Protein AF-A0A3G2G924-F1 (afdb_monomer)

pLDDT: mean 83.96, std 12.53, range [39.91, 98.5]

Secondary structure (DSSP, 8-state):
-EETTTEEEEEESS--HHHHHHHHHHHHHHHHHT-------EEEETTEEEEEPPPPPSS----HHHHHHHHHHHHHHHHTT-----GGGEEEETTTEEEES--TTTTPPPPTTT---SGGGGS-S--EEEETTEEEE-STT---TT--SEEEEEEEEEEEETTEEEEEEEEEEEE---SS--SS---GGGGHHHHHHHHHHHHHHHHHTHHHHGGGG-GGG--S-EEE-SS-HHHHHHHHHHHTSTTTTS-HHHHHHHHHGGGTT--TT-THHHHHHHHHHTTPPP-EEE-TT---EEETTS-EETT-SPPP-

Nearest PDB structures (foldseek):
  5dzt-assembly1_A  TM=8.244E-01  e=4.613E-12  Enterococcus faecalis
  6st5-assembly1_A  TM=7.882E-01  e=3.889E-11  Bacillus licheniformis
  3ecr-assembly2_B  TM=3.660E-01  e=3.066E+00  Homo sapiens
  5fut-assembly1_A  TM=3.090E-01  e=9.149E+00  Homo sapiens

Radius of gyration: 21.16 Å; Cα contacts (8 Å, |Δi|>4): 533; chains: 1; bounding box: 52×49×58 Å

Sequence (313 aa):
MTIRRRKKIIFKPRDLGVEVCFSNFLSYYNKSCDTNIYLPQTLYRKKYSWTEFIEQSNNSNRNANLYKEIGHILCILYFLNGTDFHYENIIVNNKKGLVLIDCESILYPFDTIANEHNVLSIGLLSKKIKVGDHQLDFGGLNINENLPQEFPVLKESIRVENGEIKLFSEKSKLIKPNNLQSNEPDNINDNIEEILAGFERSYLFLMKNKKKITPFFNKDNFNFPIRFLLRNTFLYAHVLHESISPILLTDRNDRIIFIEQLDKPFNENSNLLDSEVADILNNDIPYYYSNLRSRALQSSSGFQEKNSLKKAH

Mean predicted aligned error: 8.01 Å

Structure (mmCIF, N/CA/C/O backbone):
data_AF-A0A3G2G924-F1
#
_entry.id   AF-A0A3G2G924-F1
#
loop_
_atom_site.group_PDB
_atom_site.id
_atom_site.type_symbol
_atom_site.label_atom_id
_atom_site.label_alt_id
_atom_site.label_comp_id
_atom_site.label_asym_id
_atom_site.label_entity_id
_atom_site.label_seq_id
_atom_site.pdbx_PDB_ins_code
_atom_site.Cartn_x
_atom_site.Cartn_y
_atom_site.Cartn_z
_atom_site.occupancy
_atom_site.B_iso_or_equiv
_atom_site.auth_seq_id
_atom_site.auth_comp_id
_atom_site.auth_asym_id
_atom_site.auth_atom_id
_atom_site.pdbx_PDB_model_num
ATOM 1 N N . MET A 1 1 ? -14.099 3.607 -13.798 1.00 67.44 1 MET A N 1
ATOM 2 C CA . MET A 1 1 ? -15.285 3.503 -14.685 1.00 67.44 1 MET A CA 1
ATOM 3 C C . MET A 1 1 ? -16.446 4.278 -14.070 1.00 67.44 1 MET A C 1
ATOM 5 O O . MET A 1 1 ? -16.611 4.231 -12.856 1.00 67.44 1 MET A O 1
ATOM 9 N N . THR A 1 2 ? -17.247 4.979 -14.874 1.00 66.25 2 THR A N 1
ATOM 10 C CA . THR A 1 2 ? -18.465 5.668 -14.406 1.00 66.25 2 THR A CA 1
ATOM 11 C C . THR A 1 2 ? -19.688 4.867 -14.838 1.00 66.25 2 THR A C 1
ATOM 13 O O . THR A 1 2 ? -19.847 4.594 -16.024 1.00 66.25 2 THR A O 1
ATOM 16 N N . ILE A 1 3 ? -20.552 4.485 -13.896 1.00 68.88 3 ILE A N 1
ATOM 17 C CA . ILE A 1 3 ? -21.810 3.775 -14.182 1.00 68.88 3 ILE A CA 1
ATOM 18 C C . ILE A 1 3 ? -22.981 4.777 -14.182 1.00 68.88 3 ILE A C 1
ATOM 20 O O . ILE A 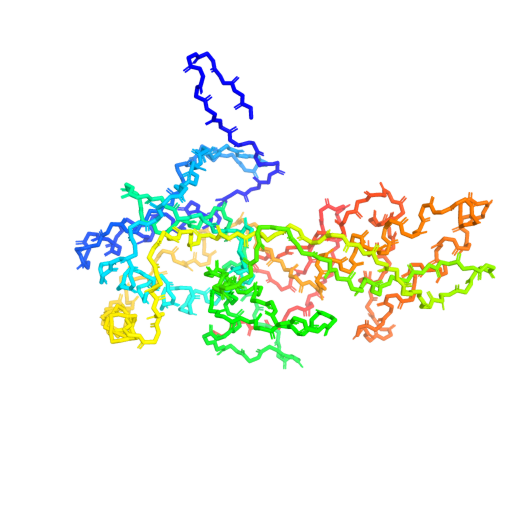1 3 ? -22.882 5.894 -13.661 1.00 68.88 3 ILE A O 1
ATOM 24 N N . ARG A 1 4 ? -24.111 4.381 -14.789 1.00 42.62 4 ARG A N 1
ATOM 25 C CA . ARG A 1 4 ? -25.407 5.083 -14.789 1.00 42.62 4 ARG A CA 1
ATOM 26 C C . ARG A 1 4 ? -25.680 5.728 -13.413 1.00 42.62 4 ARG A C 1
ATOM 28 O O . ARG A 1 4 ? -25.586 5.055 -12.391 1.00 42.62 4 ARG A O 1
ATOM 35 N N . ARG A 1 5 ? -26.025 7.027 -13.403 1.00 59.41 5 ARG A N 1
ATOM 36 C CA . ARG A 1 5 ? -26.117 7.939 -12.228 1.00 59.41 5 ARG A CA 1
ATOM 37 C C . ARG A 1 5 ? -24.791 8.517 -11.684 1.00 59.41 5 ARG A C 1
ATOM 39 O O . ARG A 1 5 ? -24.761 8.953 -10.541 1.00 59.41 5 ARG A O 1
ATOM 46 N N . ARG A 1 6 ? -23.717 8.573 -12.487 1.00 65.56 6 ARG A N 1
ATOM 47 C CA . ARG A 1 6 ? -22.412 9.196 -12.138 1.00 65.56 6 ARG A CA 1
ATOM 48 C C . ARG A 1 6 ? -21.676 8.559 -10.948 1.00 65.56 6 ARG A C 1
ATOM 50 O O . ARG A 1 6 ? -20.717 9.140 -10.449 1.00 65.56 6 ARG A O 1
ATOM 57 N N . LYS A 1 7 ? -22.065 7.358 -10.510 1.00 80.75 7 LYS A N 1
ATOM 58 C CA . LYS A 1 7 ? -21.293 6.625 -9.500 1.00 80.75 7 LYS A CA 1
ATOM 59 C C . LYS A 1 7 ? -20.032 6.058 -10.146 1.00 80.75 7 LYS A C 1
ATOM 61 O O . LYS A 1 7 ? -20.108 5.394 -11.183 1.00 80.75 7 LYS A O 1
ATOM 66 N N . LYS A 1 8 ? -18.883 6.347 -9.543 1.00 90.69 8 LYS A N 1
ATOM 67 C CA . LYS A 1 8 ? -17.578 5.853 -9.979 1.00 90.69 8 LYS A CA 1
ATOM 68 C C . LYS A 1 8 ? -17.263 4.551 -9.246 1.00 90.69 8 LYS A C 1
ATOM 70 O O . LYS A 1 8 ? -17.529 4.425 -8.054 1.00 90.69 8 LYS A O 1
ATOM 75 N N . ILE A 1 9 ? -16.695 3.601 -9.972 1.00 93.38 9 ILE A N 1
ATOM 76 C CA . ILE A 1 9 ? -16.093 2.386 -9.421 1.00 93.38 9 ILE A CA 1
ATOM 77 C C . ILE A 1 9 ? -14.701 2.209 -10.020 1.00 93.38 9 ILE A C 1
ATOM 79 O O . ILE A 1 9 ? -14.447 2.626 -11.162 1.00 93.38 9 ILE A O 1
ATOM 83 N N . ILE A 1 10 ? -13.813 1.579 -9.265 1.00 95.25 10 ILE A N 1
ATOM 84 C CA . ILE A 1 10 ? -12.471 1.224 -9.714 1.00 95.25 10 ILE A CA 1
ATOM 85 C C . ILE A 1 10 ? -12.467 -0.252 -10.087 1.00 95.25 10 ILE A C 1
ATOM 87 O O . ILE A 1 10 ? -12.956 -1.085 -9.335 1.00 95.25 10 ILE A O 1
ATOM 91 N N . PHE A 1 11 ? -11.957 -0.565 -11.274 1.00 95.50 11 PHE A N 1
ATOM 92 C CA . PHE A 1 11 ? -11.688 -1.936 -11.688 1.00 95.50 11 PHE A CA 1
ATOM 93 C C . PHE A 1 11 ? -10.234 -2.250 -11.349 1.00 95.50 11 PHE A C 1
ATOM 95 O O . PHE A 1 11 ? -9.348 -1.507 -11.762 1.00 95.50 11 PHE A O 1
ATOM 102 N N . LYS A 1 12 ? -10.004 -3.332 -10.605 1.00 94.56 12 LYS A N 1
ATOM 103 C CA . LYS A 1 12 ? -8.671 -3.853 -10.303 1.00 94.56 12 LYS A CA 1
ATOM 104 C C . LYS A 1 12 ? -8.537 -5.225 -10.978 1.00 94.56 12 LYS A C 1
ATOM 106 O O . LYS A 1 12 ? -9.243 -6.147 -10.564 1.00 94.56 12 LYS A O 1
ATOM 111 N N . PRO A 1 13 ? -7.681 -5.405 -12.000 1.00 93.50 13 PRO A N 1
ATOM 112 C CA . PRO A 1 13 ? -7.512 -6.680 -12.707 1.00 93.50 13 PRO A CA 1
ATOM 113 C C . PRO A 1 13 ? -6.673 -7.690 -11.897 1.00 93.50 13 PRO A C 1
ATOM 115 O O . PRO A 1 13 ? -5.764 -8.319 -12.424 1.00 93.50 13 PRO A O 1
ATOM 118 N N . ARG A 1 14 ? -6.955 -7.819 -10.595 1.00 91.50 14 ARG A N 1
ATOM 119 C CA . ARG A 1 14 ? -6.261 -8.715 -9.666 1.00 91.50 14 ARG A CA 1
ATOM 120 C C . ARG A 1 14 ? -7.214 -9.307 -8.626 1.00 91.50 14 ARG A C 1
ATOM 122 O O . ARG A 1 14 ? -8.340 -8.835 -8.438 1.00 91.50 14 ARG A O 1
ATOM 129 N N . ASP A 1 15 ? -6.754 -10.367 -7.975 1.00 92.69 15 ASP A N 1
ATOM 130 C CA . ASP A 1 15 ? -7.412 -10.993 -6.827 1.00 92.69 15 ASP A CA 1
ATOM 131 C C . ASP A 1 15 ? -7.297 -10.059 -5.605 1.00 92.69 15 ASP A C 1
ATOM 133 O O . ASP A 1 15 ? -6.188 -9.703 -5.217 1.00 92.69 15 ASP A O 1
ATOM 137 N N . LEU A 1 16 ? -8.433 -9.643 -5.025 1.00 93.81 16 LEU A N 1
ATOM 138 C CA . LEU A 1 16 ? -8.489 -8.813 -3.807 1.00 93.81 16 LEU A CA 1
ATOM 139 C C . LEU A 1 16 ? -8.810 -9.620 -2.538 1.00 93.81 16 LEU A C 1
ATOM 141 O O . LEU A 1 16 ? -9.433 -9.116 -1.600 1.00 93.81 16 LEU A O 1
ATOM 145 N N . GLY A 1 17 ? -8.479 -10.913 -2.518 1.00 92.44 17 GLY A N 1
ATOM 146 C CA . GLY A 1 17 ? -8.786 -11.794 -1.394 1.00 92.44 17 GLY A CA 1
ATOM 147 C C . GLY A 1 17 ? -8.160 -11.315 -0.082 1.00 92.44 17 GLY A C 1
ATOM 148 O O . GLY A 1 17 ? -8.785 -11.445 0.974 1.00 92.44 17 GLY A O 1
ATOM 149 N N . VAL A 1 18 ? -6.980 -10.688 -0.153 1.00 91.81 18 VAL A N 1
ATOM 150 C CA . VAL A 1 18 ? -6.294 -10.119 1.011 1.00 91.81 18 VAL A CA 1
ATOM 151 C C . VAL A 1 18 ? -7.065 -8.935 1.601 1.00 91.81 18 VAL A C 1
ATOM 153 O O . VAL A 1 18 ? -7.299 -8.902 2.810 1.00 91.81 18 VAL A O 1
ATOM 156 N N . GLU A 1 19 ? -7.585 -8.034 0.769 1.00 93.81 19 GLU A N 1
ATOM 157 C CA . GLU A 1 19 ? -8.411 -6.904 1.202 1.00 93.81 19 GLU A CA 1
ATOM 158 C C . GLU A 1 19 ? -9.782 -7.349 1.728 1.00 93.81 19 GLU A C 1
ATOM 160 O O . GLU A 1 19 ? -10.272 -6.807 2.720 1.00 93.81 19 GLU A O 1
ATOM 165 N N . VAL A 1 20 ? -10.396 -8.371 1.119 1.00 93.06 20 VAL A N 1
ATOM 166 C CA . VAL A 1 20 ? -11.650 -8.967 1.620 1.00 93.06 20 VAL A CA 1
ATOM 167 C C . VAL A 1 20 ? -11.439 -9.567 3.008 1.00 93.06 20 VAL A C 1
ATOM 169 O O . VAL A 1 20 ? -12.242 -9.348 3.918 1.00 93.06 20 VAL A O 1
ATOM 172 N N . CYS A 1 21 ? -10.341 -10.300 3.195 1.00 92.38 21 CYS A N 1
ATOM 173 C CA . CYS A 1 21 ? -9.980 -10.847 4.493 1.00 92.38 21 CYS A CA 1
ATOM 174 C C . CYS A 1 21 ? -9.748 -9.738 5.526 1.00 92.38 21 CYS A C 1
ATOM 176 O O . CYS A 1 21 ? -10.238 -9.819 6.657 1.00 92.38 21 CYS A O 1
ATOM 178 N N . PHE A 1 22 ? -9.046 -8.678 5.126 1.00 94.88 22 PHE A N 1
ATOM 179 C CA . PHE A 1 22 ? -8.787 -7.534 5.985 1.00 94.88 22 PHE A CA 1
ATOM 180 C C . PHE A 1 22 ? -10.081 -6.814 6.391 1.00 94.88 22 PHE A C 1
ATOM 182 O O . PHE A 1 22 ? -10.276 -6.518 7.568 1.00 94.88 22 PHE A O 1
ATOM 189 N N . SER A 1 23 ? -11.018 -6.627 5.459 1.00 95.12 23 SER A N 1
ATOM 190 C CA . SER A 1 23 ? -12.338 -6.039 5.722 1.00 95.12 23 SER A CA 1
ATOM 191 C C . SER A 1 23 ? -13.155 -6.844 6.742 1.00 95.12 23 SER A C 1
ATOM 193 O O . SER A 1 23 ? -13.777 -6.270 7.644 1.00 95.12 23 SER A O 1
ATOM 195 N N . ASN A 1 24 ? -13.099 -8.178 6.674 1.00 94.38 24 ASN A N 1
ATOM 196 C CA . ASN A 1 24 ? -13.755 -9.051 7.653 1.00 94.38 24 ASN A CA 1
ATOM 197 C C . ASN A 1 24 ? -13.142 -8.903 9.053 1.00 94.38 24 ASN A C 1
ATOM 199 O O . ASN A 1 24 ? -13.873 -8.792 10.041 1.00 94.38 24 ASN A O 1
ATOM 203 N N . PHE A 1 25 ? -11.809 -8.860 9.144 1.00 95.81 25 PHE A N 1
ATOM 204 C CA . PHE A 1 25 ? -11.112 -8.602 10.405 1.00 95.81 25 PHE A CA 1
ATOM 205 C C . PHE A 1 25 ? -11.455 -7.214 10.969 1.00 95.81 25 PHE A C 1
ATOM 207 O O . PHE A 1 25 ? -11.800 -7.102 12.147 1.00 95.81 25 PHE A O 1
ATOM 214 N N . LEU A 1 26 ? -11.438 -6.170 10.134 1.00 96.94 26 LEU A N 1
ATOM 215 C CA . LEU A 1 26 ? -11.786 -4.812 10.555 1.00 96.94 26 LEU A CA 1
ATOM 216 C C . LEU A 1 26 ? -13.229 -4.702 11.035 1.00 96.94 26 LEU A C 1
ATOM 218 O O . LEU A 1 26 ? -13.483 -3.991 11.997 1.00 96.94 26 LEU A O 1
ATOM 222 N N . SER A 1 27 ? -14.167 -5.439 10.440 1.00 96.50 27 SER A N 1
ATOM 223 C CA . SER A 1 27 ? -15.557 -5.470 10.9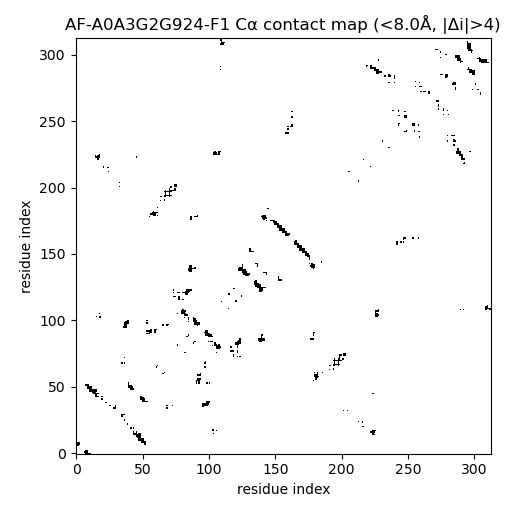15 1.00 96.50 27 SER A CA 1
ATOM 224 C C . SER A 1 27 ? -15.655 -5.983 12.359 1.00 96.50 27 SER A C 1
ATOM 226 O O . SER A 1 27 ? -16.383 -5.423 13.181 1.00 96.50 27 SER A O 1
ATOM 228 N N . TYR A 1 28 ? -14.882 -7.020 12.698 1.00 97.12 28 TYR A N 1
ATOM 229 C CA . TYR A 1 28 ? -14.784 -7.528 14.069 1.00 97.12 28 TYR A CA 1
ATOM 230 C C . TYR A 1 28 ? -14.063 -6.547 15.002 1.00 97.12 28 TYR A C 1
ATOM 232 O O . TYR A 1 28 ? -14.525 -6.313 16.123 1.00 97.12 28 TYR A O 1
ATOM 240 N N . TYR A 1 29 ? -12.957 -5.962 14.539 1.00 98.00 29 TYR A N 1
ATOM 241 C CA . TYR A 1 29 ? -12.188 -4.970 15.285 1.00 98.00 29 TYR A CA 1
ATOM 242 C C . TYR A 1 29 ? -13.040 -3.738 15.621 1.00 98.00 29 TYR A C 1
ATOM 244 O O . TYR A 1 29 ? -13.183 -3.407 16.793 1.00 98.00 29 TYR A O 1
ATOM 252 N N . ASN A 1 30 ? -13.690 -3.135 14.622 1.00 98.06 30 ASN A N 1
ATOM 253 C CA . ASN A 1 30 ? -14.558 -1.965 14.765 1.00 98.06 30 ASN A CA 1
ATOM 254 C C . ASN A 1 30 ? -15.672 -2.192 15.783 1.00 98.06 30 ASN A C 1
ATOM 256 O O . ASN A 1 30 ? -15.855 -1.384 16.690 1.00 98.06 30 ASN A O 1
ATOM 260 N N . LYS A 1 31 ? -16.353 -3.342 15.709 1.00 97.38 31 LYS A N 1
ATOM 261 C CA . LYS A 1 31 ? -17.383 -3.708 16.688 1.00 97.38 31 LYS A CA 1
ATOM 262 C C . LYS A 1 31 ? -16.823 -3.863 18.106 1.00 97.38 31 LYS A C 1
ATOM 264 O O . LYS A 1 31 ? -17.511 -3.555 19.072 1.00 97.38 31 LYS A O 1
ATOM 269 N N . SER A 1 32 ? -15.605 -4.384 18.240 1.00 96.75 32 SER A N 1
ATOM 270 C CA . SER A 1 32 ? -15.002 -4.687 19.543 1.00 96.75 32 SER A CA 1
ATOM 271 C C . SER A 1 32 ? -14.340 -3.477 20.204 1.00 96.75 32 SER A C 1
ATOM 273 O O . SER A 1 32 ? -14.286 -3.401 21.430 1.00 96.75 32 SER A O 1
ATOM 275 N N . CYS A 1 33 ? -13.819 -2.555 19.397 1.00 96.00 33 CYS A N 1
ATOM 276 C CA . CYS A 1 33 ? -13.093 -1.367 19.834 1.00 96.00 33 CYS A CA 1
ATOM 277 C C . CYS A 1 33 ? -13.920 -0.084 19.729 1.00 96.00 33 CYS A C 1
ATOM 279 O O . CYS A 1 33 ? -13.394 0.975 20.059 1.00 96.00 33 CYS A O 1
ATOM 281 N N . ASP A 1 34 ? -15.183 -0.161 19.309 1.00 95.94 34 ASP A N 1
ATOM 282 C CA . ASP A 1 34 ? -16.038 1.008 19.083 1.00 95.94 34 ASP A CA 1
ATOM 283 C C . ASP A 1 34 ? -15.343 2.045 18.178 1.00 95.94 34 ASP A C 1
ATOM 285 O O . ASP A 1 34 ? -15.111 3.197 18.542 1.00 95.94 34 ASP A O 1
ATOM 289 N N . THR A 1 35 ? -14.891 1.567 17.017 1.00 96.19 35 THR A N 1
ATOM 290 C CA . THR A 1 35 ? -14.232 2.364 15.971 1.00 96.19 35 THR A CA 1
ATOM 291 C C . THR A 1 35 ? -14.968 2.192 14.647 1.00 96.19 35 THR A C 1
ATOM 293 O O . THR A 1 35 ? -15.800 1.298 14.500 1.00 96.19 35 THR A O 1
ATOM 296 N N . ASN A 1 36 ? -14.649 3.025 13.655 1.00 95.50 36 ASN A N 1
ATOM 297 C CA . ASN A 1 36 ? -15.269 2.966 12.330 1.00 95.50 36 ASN A CA 1
ATOM 298 C C . ASN A 1 36 ? -14.233 3.049 11.196 1.00 95.50 36 ASN A C 1
ATOM 300 O O . ASN A 1 36 ? -14.442 3.750 10.210 1.00 95.50 36 ASN A O 1
ATOM 304 N N . ILE A 1 37 ? -13.115 2.327 11.337 1.00 97.00 37 ILE A N 1
ATOM 305 C CA . ILE A 1 37 ? -12.057 2.283 10.319 1.00 97.00 37 ILE A CA 1
ATOM 306 C C . ILE A 1 37 ? -12.649 1.734 9.025 1.00 97.00 37 ILE A C 1
ATOM 308 O O . ILE A 1 37 ? -13.206 0.629 9.012 1.00 97.00 37 ILE A O 1
ATOM 312 N N . TYR A 1 38 ? -12.524 2.501 7.946 1.00 96.81 38 TYR A N 1
ATOM 313 C CA . TYR A 1 38 ? -13.201 2.224 6.689 1.00 96.81 38 TYR A CA 1
ATOM 314 C C . TYR A 1 38 ? -12.253 1.659 5.626 1.00 96.81 38 TYR A C 1
ATOM 316 O O . TYR A 1 38 ? -11.193 2.221 5.359 1.00 96.81 38 TYR A O 1
ATOM 324 N N . LEU A 1 39 ? -12.688 0.594 4.946 1.00 96.31 39 LEU A N 1
ATOM 325 C CA . LEU A 1 39 ? -12.099 0.139 3.683 1.00 96.31 39 LEU A CA 1
ATOM 326 C C . LEU A 1 39 ? -13.115 0.273 2.544 1.00 96.31 39 LEU A C 1
ATOM 328 O O . LEU A 1 39 ? -14.315 0.091 2.778 1.00 96.31 39 LEU A O 1
ATOM 332 N N . PRO A 1 40 ? -12.661 0.531 1.304 1.00 96.25 40 PRO A N 1
ATOM 333 C CA . PRO A 1 40 ? -13.537 0.561 0.141 1.00 96.25 40 PRO A CA 1
ATOM 334 C C . PRO A 1 40 ? -14.357 -0.725 0.003 1.00 96.25 40 PRO A C 1
ATOM 336 O O . PRO A 1 40 ? -13.827 -1.839 0.062 1.00 96.25 40 PRO A O 1
ATOM 339 N N . GLN A 1 41 ? -15.659 -0.576 -0.248 1.00 95.44 41 GLN A N 1
ATOM 340 C CA . GLN A 1 41 ? -16.513 -1.730 -0.533 1.00 95.44 41 GLN A CA 1
ATOM 341 C C . GLN A 1 41 ? -15.999 -2.463 -1.770 1.00 95.44 41 GLN A C 1
ATOM 343 O O . GLN A 1 41 ? -15.742 -1.838 -2.801 1.00 95.44 41 GLN A O 1
ATOM 348 N N . THR A 1 42 ? -15.873 -3.784 -1.670 1.00 95.50 42 THR A N 1
ATOM 349 C CA . THR A 1 42 ? -15.240 -4.607 -2.702 1.00 95.50 42 THR A CA 1
ATOM 350 C C . THR A 1 42 ? -16.207 -5.654 -3.241 1.00 95.50 42 THR A C 1
ATOM 352 O O . THR A 1 42 ? -16.718 -6.496 -2.505 1.00 95.50 42 THR A O 1
ATOM 355 N N . LEU A 1 43 ? -16.425 -5.634 -4.556 1.00 96.00 43 LEU A N 1
ATOM 356 C CA . LEU A 1 43 ? -17.035 -6.731 -5.294 1.00 96.00 43 LEU A CA 1
ATOM 357 C C . LEU A 1 43 ? -15.927 -7.666 -5.783 1.00 96.00 43 LEU A C 1
ATOM 359 O O . LEU A 1 43 ? -15.326 -7.449 -6.837 1.00 96.00 43 LEU A O 1
ATOM 363 N N . TYR A 1 44 ? -15.676 -8.707 -4.999 1.00 95.00 44 TYR A N 1
ATOM 364 C CA . TYR A 1 44 ? -14.593 -9.653 -5.233 1.00 95.00 44 TYR A CA 1
ATOM 365 C C . TYR A 1 44 ? -14.878 -10.630 -6.381 1.00 95.00 44 TYR A C 1
ATOM 367 O O . TYR A 1 44 ? -15.947 -11.255 -6.429 1.00 95.00 44 TYR A O 1
ATOM 375 N N . ARG A 1 45 ? -13.900 -10.828 -7.274 1.00 94.56 45 ARG A N 1
ATOM 376 C CA . ARG A 1 45 ? -13.747 -12.061 -8.065 1.00 94.56 45 ARG A CA 1
ATOM 377 C C . ARG A 1 45 ? -12.285 -12.507 -8.021 1.00 94.56 45 ARG A C 1
ATOM 379 O O . ARG A 1 45 ? -11.364 -11.711 -7.889 1.00 94.56 45 ARG A O 1
ATOM 386 N N . LYS A 1 46 ? -12.072 -13.810 -8.193 1.00 88.94 46 LYS A N 1
ATOM 387 C CA . LYS A 1 46 ? -10.755 -14.448 -8.049 1.00 88.94 46 LYS A CA 1
ATOM 388 C C . LYS A 1 46 ? -9.672 -13.916 -9.004 1.00 88.94 46 LYS A C 1
ATOM 390 O O . LYS A 1 46 ? -8.497 -14.032 -8.716 1.00 88.94 46 LYS A O 1
ATOM 395 N N . LYS A 1 47 ? -10.037 -13.377 -10.170 1.00 89.94 47 LYS A N 1
ATOM 396 C CA . LYS A 1 47 ? -9.064 -12.882 -11.172 1.00 89.94 47 LYS A CA 1
ATOM 397 C C . LYS A 1 47 ? -9.112 -11.372 -11.393 1.00 89.94 47 LYS A C 1
ATOM 399 O O . LYS A 1 47 ? -8.270 -10.829 -12.091 1.00 89.94 47 LYS A O 1
ATOM 404 N N . TYR A 1 48 ? -10.132 -10.713 -10.865 1.00 93.69 48 TYR A N 1
ATOM 405 C CA . TYR A 1 48 ? -10.371 -9.286 -11.021 1.00 93.69 48 TYR A CA 1
ATOM 406 C C . TYR A 1 48 ? -11.403 -8.864 -9.986 1.00 93.69 48 TYR A C 1
ATOM 408 O O . TYR A 1 48 ? -12.226 -9.664 -9.568 1.00 93.69 48 TYR A O 1
ATOM 416 N N . SER A 1 49 ? -11.434 -7.608 -9.588 1.00 95.94 49 SER A N 1
ATOM 417 C CA . SER A 1 49 ? -12.436 -7.122 -8.645 1.00 95.94 49 SER A CA 1
ATOM 418 C C . SER A 1 49 ? -12.812 -5.687 -8.960 1.00 95.94 49 SER A C 1
ATOM 420 O O . SER A 1 49 ? -12.154 -5.004 -9.748 1.00 95.94 49 SER A O 1
ATOM 422 N N . TRP A 1 50 ? -13.878 -5.219 -8.322 1.00 96.50 50 TRP A N 1
ATOM 423 C CA . TRP A 1 50 ? -14.217 -3.805 -8.323 1.00 96.50 50 TRP A CA 1
ATOM 424 C C . TRP A 1 50 ? -14.249 -3.270 -6.911 1.00 96.50 50 TRP A C 1
ATOM 426 O O . TRP A 1 50 ? -14.763 -3.934 -6.014 1.00 96.50 50 TRP A O 1
ATOM 436 N N . THR A 1 51 ? -13.756 -2.054 -6.734 1.00 96.38 51 THR A N 1
ATOM 437 C CA . THR A 1 51 ? -13.818 -1.349 -5.460 1.00 96.38 51 THR A CA 1
ATOM 438 C C . THR A 1 51 ? -14.598 -0.052 -5.606 1.00 96.38 51 THR A C 1
ATOM 440 O O . THR A 1 51 ? -14.698 0.544 -6.687 1.00 96.38 51 THR A O 1
ATOM 443 N N . GLU A 1 52 ? -15.182 0.383 -4.498 1.00 95.75 52 GLU A N 1
ATOM 444 C CA . GLU A 1 52 ? -15.751 1.714 -4.370 1.00 95.75 52 GLU A CA 1
ATOM 445 C C . GLU A 1 52 ? -14.707 2.781 -4.734 1.00 95.75 52 GLU A C 1
ATOM 447 O O . GLU A 1 52 ? -13.545 2.699 -4.334 1.00 95.75 52 GLU A O 1
ATOM 452 N N . PHE A 1 53 ? -15.127 3.801 -5.484 1.00 94.62 53 PHE A N 1
ATOM 453 C CA . PHE A 1 53 ? -14.319 4.998 -5.673 1.00 94.62 53 PHE A CA 1
ATOM 454 C C . PHE A 1 53 ? -14.427 5.901 -4.440 1.00 94.62 53 PHE A C 1
ATOM 456 O O . PHE A 1 53 ? -15.527 6.320 -4.072 1.00 94.62 53 PHE A O 1
ATOM 463 N N . ILE A 1 54 ? -13.293 6.219 -3.822 1.00 93.12 54 ILE A N 1
ATOM 464 C CA . ILE A 1 54 ? -13.227 7.112 -2.665 1.00 93.12 54 ILE A CA 1
ATOM 465 C C . ILE A 1 54 ? -12.810 8.498 -3.144 1.00 93.12 54 ILE A C 1
ATOM 467 O O . ILE A 1 54 ? -11.762 8.665 -3.757 1.00 93.12 54 ILE A O 1
ATOM 471 N N . GLU A 1 55 ? -13.651 9.492 -2.874 1.00 89.69 55 GLU A N 1
ATOM 472 C CA . GLU A 1 55 ? -13.330 10.890 -3.149 1.00 89.69 55 GLU A CA 1
ATOM 473 C C . GLU A 1 55 ? -12.475 11.465 -2.023 1.00 89.69 55 GLU A C 1
ATOM 475 O O . GLU A 1 55 ? -12.822 11.345 -0.844 1.00 89.69 55 GLU A O 1
ATOM 480 N N . GLN A 1 56 ? -11.377 12.114 -2.394 1.00 86.25 56 GLN A N 1
ATOM 481 C CA . GLN A 1 56 ? -10.560 12.877 -1.465 1.00 86.25 56 GLN A CA 1
ATOM 482 C C . GLN A 1 56 ? -11.280 14.161 -1.048 1.00 86.25 56 GLN A C 1
ATOM 484 O O . GLN A 1 56 ? -11.940 14.813 -1.857 1.00 86.25 56 GLN A O 1
ATOM 489 N N . SER A 1 57 ? -11.174 14.521 0.231 1.00 84.69 57 SER A N 1
ATOM 490 C CA . SER A 1 57 ? -11.670 15.809 0.721 1.00 84.69 57 SER A CA 1
ATOM 491 C C . SER A 1 57 ? -10.614 16.897 0.525 1.00 84.69 57 SER A C 1
ATOM 493 O O . SER A 1 57 ? -9.498 16.754 1.006 1.00 84.69 57 SER A O 1
ATOM 495 N N . ASN A 1 58 ? -10.985 18.002 -0.132 1.00 72.12 58 ASN A N 1
ATOM 496 C CA . ASN A 1 58 ? -10.082 19.142 -0.362 1.00 72.12 58 ASN A CA 1
ATOM 497 C C . ASN A 1 58 ? -9.707 19.889 0.933 1.00 72.12 58 ASN A C 1
ATOM 499 O O . ASN A 1 58 ? -8.712 20.593 0.959 1.00 72.12 58 ASN A O 1
ATOM 503 N N . ASN A 1 59 ? -10.503 19.741 1.998 1.00 72.75 59 ASN A N 1
ATOM 504 C CA . ASN A 1 59 ? -10.231 20.286 3.329 1.00 72.75 59 ASN A CA 1
ATOM 505 C C . ASN A 1 59 ? -10.498 19.182 4.347 1.00 72.75 5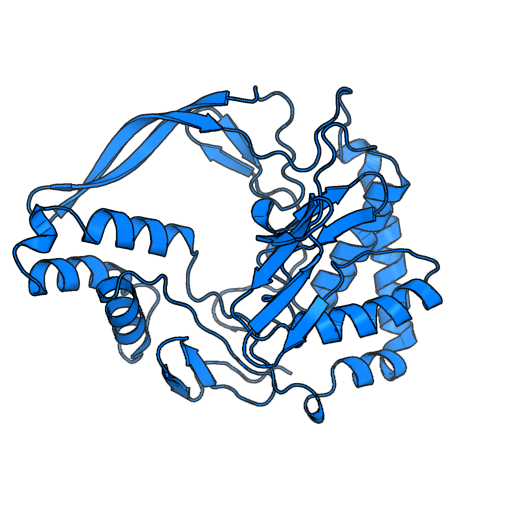9 ASN A C 1
ATOM 507 O O . ASN A 1 59 ? -11.641 18.997 4.773 1.00 72.75 59 ASN A O 1
ATOM 511 N N . SER A 1 60 ? -9.478 18.388 4.658 1.00 70.06 60 SER A N 1
ATOM 512 C CA . SER A 1 60 ? -9.606 17.326 5.648 1.00 70.06 60 SER A CA 1
ATOM 513 C C . SER A 1 60 ? -9.829 17.930 7.034 1.00 70.06 60 SER A C 1
ATOM 515 O O . SER A 1 60 ? -9.048 18.783 7.452 1.00 70.06 60 SER A O 1
ATOM 517 N N . ASN A 1 61 ? -10.847 17.468 7.762 1.00 72.12 61 ASN A N 1
ATOM 518 C CA . ASN A 1 61 ? -11.019 17.807 9.175 1.00 72.12 61 ASN A CA 1
ATOM 519 C C . ASN A 1 61 ? -9.942 17.084 9.992 1.00 72.12 61 ASN A C 1
ATOM 521 O O . ASN A 1 61 ? -10.150 15.957 10.446 1.00 72.12 61 ASN A O 1
ATOM 525 N N . ARG A 1 62 ? -8.789 17.732 10.154 1.00 78.88 62 ARG A N 1
ATOM 526 C CA . ARG A 1 62 ? -7.701 17.265 11.009 1.00 78.88 62 ARG A CA 1
ATOM 527 C C . ARG A 1 62 ? -8.079 17.508 12.468 1.00 78.88 62 ARG A C 1
ATOM 529 O O . ARG A 1 62 ? -7.900 18.594 12.998 1.00 78.88 62 ARG A O 1
ATOM 536 N N . ASN A 1 63 ? -8.721 16.525 13.086 1.00 83.88 63 ASN A N 1
ATOM 537 C CA . ASN A 1 63 ? -9.118 16.593 14.488 1.00 83.88 63 ASN A CA 1
ATOM 538 C C . ASN A 1 63 ? -8.535 15.410 15.264 1.00 83.88 63 ASN A C 1
ATOM 540 O O . ASN A 1 63 ? -8.097 14.417 14.678 1.00 83.88 63 ASN A O 1
ATOM 544 N N . ALA A 1 64 ? -8.605 15.495 16.591 1.00 88.19 64 ALA A N 1
ATOM 545 C CA . ALA A 1 64 ? -8.124 14.459 17.499 1.00 88.19 64 ALA A CA 1
ATOM 546 C C . ALA A 1 64 ? -8.646 13.045 17.160 1.00 88.19 64 ALA A C 1
ATOM 548 O O . ALA A 1 64 ? -7.928 12.056 17.298 1.00 88.19 64 ALA A O 1
ATOM 549 N N . ASN A 1 65 ? -9.881 12.926 16.653 1.00 90.25 65 ASN A N 1
ATOM 550 C CA . ASN A 1 65 ? -10.444 11.630 16.266 1.00 90.25 65 ASN A CA 1
ATOM 551 C C . ASN A 1 65 ? -9.753 11.038 15.030 1.00 90.25 65 ASN A C 1
ATOM 553 O O . ASN A 1 65 ? -9.503 9.835 15.016 1.00 90.25 65 ASN A O 1
ATOM 557 N N . LEU A 1 66 ? -9.418 11.854 14.022 1.00 90.62 66 LEU A N 1
ATOM 558 C CA . LEU A 1 66 ? -8.667 11.399 12.848 1.00 90.62 66 LEU A CA 1
ATOM 559 C C . LEU A 1 66 ? -7.267 10.922 13.247 1.00 90.62 66 LEU A C 1
ATOM 561 O O . LEU A 1 66 ? -6.849 9.846 12.832 1.00 90.62 66 LEU A O 1
ATOM 565 N N . TYR A 1 67 ? -6.558 11.674 14.090 1.00 91.75 67 TYR A N 1
ATOM 566 C CA . TYR A 1 67 ? -5.226 11.282 14.564 1.00 91.75 67 TYR A CA 1
ATOM 567 C C . TYR A 1 67 ? -5.261 10.011 15.418 1.00 91.75 67 TYR A C 1
ATOM 569 O O . TYR A 1 67 ? -4.436 9.111 15.245 1.00 91.75 67 TYR A O 1
ATOM 577 N N . LYS A 1 68 ? -6.291 9.849 16.249 1.00 94.94 68 LYS A N 1
ATOM 578 C CA . LYS A 1 68 ? -6.529 8.597 16.969 1.00 94.94 68 LYS A CA 1
ATOM 579 C C . LYS A 1 68 ? -6.835 7.426 16.035 1.00 94.94 68 LYS A C 1
ATOM 581 O O . LYS A 1 68 ? -6.338 6.321 16.248 1.00 94.94 68 LYS A O 1
ATOM 586 N N . GLU A 1 69 ? -7.620 7.648 14.982 1.00 95.62 69 GLU A N 1
ATOM 587 C CA . GLU A 1 69 ? -7.877 6.650 13.938 1.00 95.62 69 GLU A CA 1
ATOM 588 C C . GLU A 1 69 ? -6.594 6.251 13.194 1.00 95.62 69 GLU A C 1
ATOM 590 O O . GLU A 1 69 ? -6.352 5.058 13.006 1.00 95.62 69 GLU A O 1
ATOM 595 N N . ILE A 1 70 ? -5.725 7.214 12.863 1.00 94.69 70 ILE A N 1
ATOM 596 C CA . ILE A 1 70 ? -4.388 6.961 12.303 1.00 94.69 70 ILE A CA 1
ATOM 597 C C . ILE A 1 70 ? -3.594 6.038 13.231 1.00 94.69 70 ILE A C 1
ATOM 599 O O . ILE A 1 70 ? -3.026 5.051 12.767 1.00 94.69 70 ILE A O 1
ATOM 603 N N . GLY A 1 71 ? -3.602 6.305 14.541 1.00 96.75 71 GLY A N 1
ATOM 604 C CA . GLY A 1 71 ? -2.984 5.441 15.547 1.00 96.75 71 GLY A CA 1
ATOM 605 C C . GLY A 1 71 ? -3.507 4.005 15.515 1.00 96.75 71 GLY A C 1
ATOM 606 O O . GLY A 1 71 ? -2.728 3.046 15.537 1.00 96.75 71 GLY A O 1
ATOM 607 N N . HIS A 1 72 ? -4.829 3.844 15.400 1.00 98.25 72 HIS A N 1
ATOM 608 C CA . HIS A 1 72 ? -5.447 2.528 15.264 1.00 98.25 72 HIS A CA 1
ATOM 609 C C . HIS A 1 72 ? -4.988 1.790 14.000 1.00 98.25 72 HIS A C 1
ATOM 611 O O . HIS A 1 72 ? -4.562 0.634 14.073 1.00 98.25 72 HIS A O 1
ATOM 617 N N . ILE A 1 73 ? -5.043 2.465 12.851 1.00 97.81 73 ILE A N 1
ATOM 618 C CA . ILE A 1 73 ? -4.642 1.911 11.555 1.00 97.81 73 ILE A CA 1
ATOM 619 C C . ILE A 1 73 ? -3.163 1.521 11.576 1.00 97.81 73 ILE A C 1
ATOM 621 O O . ILE A 1 73 ? -2.818 0.414 11.171 1.00 97.81 73 ILE A O 1
ATOM 625 N N . LEU A 1 74 ? -2.297 2.381 12.111 1.00 97.31 74 LEU A N 1
ATOM 626 C CA . LEU A 1 74 ? -0.860 2.144 12.188 1.00 97.31 74 LEU A CA 1
ATOM 627 C C . LEU A 1 74 ? -0.528 0.879 12.992 1.00 97.31 74 LEU A C 1
ATOM 629 O O . LEU A 1 74 ? 0.282 0.066 12.552 1.00 97.31 74 LEU A O 1
ATOM 633 N N . CYS A 1 75 ? -1.185 0.668 14.136 1.00 98.06 75 CYS A N 1
ATOM 634 C CA . CYS A 1 75 ? -0.992 -0.544 14.935 1.00 98.06 75 CYS A CA 1
ATOM 635 C C . CYS A 1 75 ? -1.494 -1.805 14.220 1.00 98.06 75 CYS A C 1
ATOM 637 O O . CYS A 1 75 ? -0.854 -2.855 14.275 1.00 98.06 75 CYS A O 1
ATOM 639 N N . ILE A 1 76 ? -2.630 -1.710 13.527 1.00 97.75 76 ILE A N 1
ATOM 640 C CA . ILE A 1 76 ? -3.183 -2.826 12.756 1.00 97.75 76 ILE A CA 1
ATOM 641 C C . ILE A 1 76 ? -2.257 -3.195 11.593 1.00 97.75 76 ILE A C 1
ATOM 643 O O . ILE A 1 76 ? -1.972 -4.374 11.400 1.00 97.75 76 ILE A O 1
ATOM 647 N N . LEU A 1 77 ? -1.754 -2.210 10.846 1.00 96.69 77 LEU A N 1
ATOM 648 C CA . LEU A 1 77 ? -0.800 -2.437 9.760 1.00 96.69 77 LEU A CA 1
ATOM 649 C C . LEU A 1 77 ? 0.519 -3.013 10.277 1.00 96.69 77 LEU A C 1
ATOM 651 O O . LEU A 1 77 ? 1.049 -3.937 9.666 1.00 96.69 77 LEU A O 1
ATOM 655 N N . TYR A 1 78 ? 0.999 -2.539 11.431 1.00 95.62 78 TYR A N 1
ATOM 656 C CA . TYR A 1 78 ? 2.143 -3.132 12.119 1.00 95.62 78 TYR A CA 1
ATOM 657 C C . TYR A 1 78 ? 1.889 -4.615 12.422 1.00 95.62 78 TYR A C 1
ATOM 659 O O . TYR A 1 78 ? 2.634 -5.477 11.972 1.00 95.62 78 TYR A O 1
ATOM 667 N N . PHE A 1 79 ? 0.779 -4.940 13.088 1.00 94.94 79 PHE A N 1
ATOM 668 C CA . PHE A 1 79 ? 0.415 -6.322 13.413 1.00 94.94 79 PHE A CA 1
ATOM 669 C C . PHE A 1 79 ? 0.309 -7.235 12.182 1.00 94.94 79 PHE A C 1
ATOM 671 O O . PHE A 1 79 ? 0.679 -8.406 12.249 1.00 94.94 79 PHE A O 1
ATOM 678 N N . LEU A 1 80 ? -0.191 -6.708 11.064 1.00 92.81 80 LEU A N 1
ATOM 679 C CA . LEU A 1 80 ? -0.348 -7.455 9.818 1.00 92.81 80 LEU A CA 1
ATOM 680 C C . LEU A 1 80 ? 0.919 -7.489 8.965 1.00 92.81 80 LEU A C 1
ATOM 682 O O . LEU A 1 80 ? 0.845 -7.984 7.849 1.00 92.81 80 LEU A O 1
ATOM 686 N N . ASN A 1 81 ? 2.057 -6.979 9.437 1.00 91.19 81 ASN A N 1
ATOM 687 C CA . ASN A 1 81 ? 3.264 -6.832 8.625 1.00 91.19 81 ASN A CA 1
ATOM 688 C C . ASN A 1 81 ? 2.987 -6.143 7.276 1.00 91.19 81 ASN A C 1
ATOM 690 O O . ASN A 1 81 ? 3.336 -6.652 6.213 1.00 91.19 81 ASN A O 1
ATOM 694 N N . GLY A 1 82 ? 2.255 -5.029 7.324 1.00 92.50 82 GLY A N 1
ATOM 695 C CA . GLY A 1 82 ? 1.970 -4.196 6.165 1.00 92.50 82 GLY A CA 1
ATOM 696 C C . GLY A 1 82 ? 3.150 -3.310 5.787 1.00 92.50 82 GLY A C 1
ATOM 697 O O . GLY A 1 82 ? 3.855 -2.805 6.656 1.00 92.50 82 GLY A O 1
ATOM 698 N N . THR A 1 83 ? 3.326 -3.089 4.488 1.00 90.62 83 THR A N 1
ATOM 699 C CA . THR A 1 83 ? 4.306 -2.147 3.930 1.00 90.62 83 THR A CA 1
ATOM 700 C C . THR A 1 83 ? 3.706 -1.378 2.752 1.00 90.62 83 THR A C 1
ATOM 702 O O . THR A 1 83 ? 2.585 -1.664 2.345 1.00 90.62 83 THR A O 1
ATOM 705 N N . ASP A 1 84 ? 4.430 -0.407 2.202 1.00 88.88 84 ASP A N 1
ATOM 706 C CA . ASP A 1 84 ? 4.039 0.343 0.996 1.00 88.88 84 ASP A CA 1
ATOM 707 C C . ASP A 1 84 ? 2.747 1.181 1.119 1.00 88.88 84 ASP A C 1
ATOM 709 O O . ASP A 1 84 ? 2.075 1.497 0.139 1.00 88.88 84 ASP A O 1
ATOM 713 N N . PHE A 1 85 ? 2.401 1.614 2.335 1.00 92.06 85 PHE A N 1
ATOM 714 C CA . PHE A 1 85 ? 1.294 2.547 2.578 1.00 92.06 85 PHE A CA 1
ATOM 715 C C . PHE A 1 85 ? 1.740 4.003 2.405 1.00 92.06 85 PHE A C 1
ATOM 717 O O . PHE A 1 85 ? 1.687 4.799 3.341 1.00 92.06 85 PHE A O 1
ATOM 724 N N . HIS A 1 86 ? 2.212 4.345 1.207 1.00 87.88 86 HIS A N 1
ATOM 725 C CA . HIS A 1 86 ? 2.566 5.713 0.831 1.00 87.88 86 HIS A CA 1
ATOM 726 C C . HIS A 1 86 ? 1.341 6.508 0.362 1.00 87.88 86 HIS A C 1
ATOM 728 O O . HIS A 1 86 ? 0.220 6.004 0.277 1.00 87.88 86 HIS A O 1
ATOM 734 N N . TYR A 1 87 ? 1.553 7.794 0.089 1.00 85.44 87 TYR A N 1
ATOM 735 C CA . TYR A 1 87 ? 0.481 8.761 -0.130 1.00 85.44 87 TYR A CA 1
ATOM 736 C C . TYR A 1 87 ? -0.463 8.416 -1.294 1.00 85.44 87 TYR A C 1
ATOM 738 O O . TYR A 1 87 ? -1.624 8.801 -1.274 1.00 85.44 87 TYR A O 1
ATOM 746 N N . GLU A 1 88 ? -0.013 7.662 -2.294 1.00 85.19 88 GLU A N 1
ATOM 747 C CA . GLU A 1 88 ? -0.861 7.261 -3.427 1.00 85.19 88 GLU A CA 1
ATOM 748 C C . GLU A 1 88 ? -1.872 6.171 -3.042 1.00 85.19 88 GLU A C 1
ATOM 750 O O . GLU A 1 88 ? -2.900 6.032 -3.700 1.00 85.19 88 GLU A O 1
ATOM 755 N N . ASN A 1 89 ? -1.614 5.434 -1.956 1.00 90.94 89 ASN A N 1
ATOM 756 C CA . ASN A 1 89 ? -2.431 4.309 -1.495 1.00 90.94 89 ASN A CA 1
ATOM 757 C C . ASN A 1 89 ? -3.406 4.696 -0.371 1.00 90.94 89 ASN A C 1
ATOM 759 O O . ASN A 1 89 ? -4.095 3.834 0.188 1.00 90.94 89 ASN A O 1
ATOM 763 N N . ILE A 1 90 ? -3.493 5.986 -0.035 1.00 90.75 90 ILE A N 1
ATOM 764 C CA . ILE A 1 90 ? -4.285 6.502 1.084 1.00 90.75 90 ILE A CA 1
ATOM 765 C C . ILE A 1 90 ? -5.094 7.714 0.639 1.00 90.75 90 ILE A C 1
ATOM 767 O O . ILE A 1 90 ? -4.605 8.573 -0.083 1.00 90.75 90 ILE A O 1
ATOM 771 N N . ILE A 1 91 ? -6.334 7.811 1.115 1.00 90.31 91 ILE A N 1
ATOM 772 C CA . ILE A 1 91 ? -7.194 8.974 0.907 1.00 90.31 91 ILE A CA 1
ATOM 773 C C . ILE A 1 91 ? -7.791 9.409 2.239 1.00 90.31 91 ILE A C 1
ATOM 775 O O . ILE A 1 91 ? -8.358 8.597 2.964 1.00 90.31 91 ILE A O 1
ATOM 779 N N . VAL A 1 92 ? -7.751 10.710 2.527 1.00 88.88 92 VAL A N 1
ATOM 780 C CA . VAL A 1 92 ? -8.493 11.284 3.655 1.00 88.88 92 VAL A CA 1
ATOM 781 C C . VAL A 1 92 ? -9.849 11.788 3.175 1.00 88.88 92 VAL A C 1
ATOM 783 O O . VAL A 1 92 ? -9.963 12.568 2.222 1.00 88.88 92 VAL A O 1
ATOM 786 N N . ASN A 1 93 ? -10.901 11.325 3.844 1.00 91.00 93 ASN A N 1
ATOM 787 C CA . ASN A 1 93 ? -12.279 11.669 3.540 1.00 91.00 93 ASN A CA 1
ATOM 788 C C . ASN A 1 93 ? -13.026 12.076 4.814 1.00 91.00 93 ASN A C 1
ATOM 790 O O . ASN A 1 93 ? -13.157 11.283 5.739 1.00 91.00 93 ASN A O 1
ATOM 794 N N . ASN A 1 94 ? -13.623 13.268 4.833 1.00 87.94 94 ASN A N 1
ATOM 795 C CA . ASN A 1 94 ? -14.269 13.814 6.037 1.00 87.94 94 ASN A CA 1
ATOM 796 C C . ASN A 1 94 ? -15.414 12.963 6.609 1.00 87.94 94 ASN A C 1
ATOM 798 O O . ASN A 1 94 ? -15.775 13.139 7.767 1.00 87.94 94 ASN A O 1
ATOM 802 N N . LYS A 1 95 ? -16.015 12.070 5.813 1.00 90.38 95 LYS A N 1
ATOM 803 C CA . LYS A 1 95 ? -17.086 11.171 6.269 1.00 90.38 95 LYS A CA 1
ATOM 804 C C . LYS A 1 95 ? -16.577 9.788 6.675 1.00 90.38 95 LYS A C 1
ATOM 806 O O . LYS A 1 95 ? -17.273 9.102 7.415 1.00 90.38 95 LYS A O 1
ATOM 811 N N . LYS A 1 96 ? -15.431 9.358 6.140 1.00 93.38 96 LYS A N 1
ATOM 812 C CA . LYS A 1 96 ? -14.912 7.984 6.266 1.00 93.38 96 LYS A CA 1
ATOM 813 C C . LYS A 1 96 ? -13.593 7.886 7.035 1.00 93.38 96 LYS A C 1
ATOM 815 O O . LYS A 1 96 ? -13.172 6.769 7.298 1.00 93.38 96 LYS A O 1
ATOM 820 N N . GLY A 1 97 ? -12.963 9.014 7.356 1.00 92.38 97 GLY A N 1
ATOM 821 C CA . GLY A 1 97 ? -11.656 9.057 8.001 1.00 92.38 97 GLY A CA 1
ATOM 822 C C . GLY A 1 97 ? -10.501 8.853 7.017 1.00 92.38 97 GLY A C 1
ATOM 823 O O . GLY A 1 97 ? -10.576 9.281 5.857 1.00 92.38 97 GLY A O 1
ATOM 824 N N . LEU A 1 98 ? -9.427 8.218 7.483 1.00 92.94 98 LEU A N 1
ATOM 825 C CA . LEU A 1 98 ? -8.306 7.771 6.664 1.00 92.94 98 LEU A CA 1
ATOM 826 C C . LEU A 1 98 ? -8.656 6.431 6.009 1.00 92.94 98 LEU A C 1
ATOM 828 O O . LEU A 1 98 ? -8.855 5.417 6.674 1.00 92.94 98 LEU A O 1
ATOM 832 N N . VAL A 1 99 ? -8.709 6.423 4.680 1.00 95.06 99 VAL A N 1
ATOM 833 C CA . VAL A 1 99 ? -9.097 5.259 3.885 1.00 95.06 99 VAL A CA 1
ATOM 834 C C . VAL A 1 99 ? -7.884 4.701 3.157 1.00 95.06 99 VAL A C 1
ATOM 836 O O . VAL A 1 99 ? -7.291 5.375 2.316 1.00 95.06 99 VAL A O 1
ATOM 839 N N . LEU A 1 100 ? -7.552 3.444 3.444 1.00 95.81 100 LEU A N 1
ATOM 840 C CA . LEU A 1 100 ? -6.565 2.678 2.685 1.00 95.81 100 LEU A CA 1
ATOM 841 C C . LEU A 1 100 ? -7.226 2.179 1.394 1.00 95.81 100 LEU A C 1
ATOM 843 O O . LEU A 1 100 ? -8.213 1.441 1.447 1.00 95.81 100 LEU A O 1
ATOM 847 N N . ILE A 1 101 ? -6.729 2.614 0.236 1.00 94.69 101 ILE A N 1
ATOM 848 C CA . ILE A 1 101 ? -7.308 2.260 -1.074 1.00 94.69 101 ILE A CA 1
ATOM 849 C C . ILE A 1 101 ? -6.550 1.140 -1.787 1.00 94.69 101 ILE A C 1
ATOM 851 O O . ILE A 1 101 ? -7.085 0.532 -2.724 1.00 94.69 101 ILE A O 1
ATOM 855 N N . ASP A 1 102 ? -5.348 0.824 -1.313 1.00 93.69 102 ASP A N 1
ATOM 856 C CA . ASP A 1 102 ? -4.617 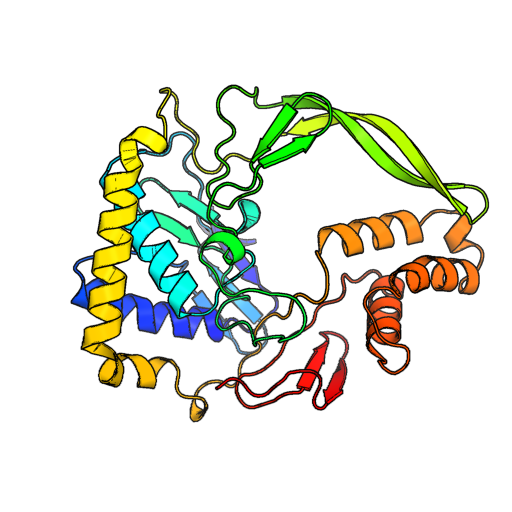-0.380 -1.672 1.00 93.69 102 ASP A CA 1
ATOM 857 C C . ASP A 1 102 ? -4.000 -1.025 -0.427 1.00 93.69 102 ASP A C 1
ATOM 859 O O . ASP A 1 102 ? -3.327 -0.351 0.347 1.00 93.69 102 ASP A O 1
ATOM 863 N N . CYS A 1 103 ? -4.277 -2.314 -0.214 1.00 94.50 103 CYS A N 1
ATOM 864 C CA . CYS A 1 103 ? -3.742 -3.089 0.908 1.00 94.50 103 CYS A CA 1
ATOM 865 C C . CYS A 1 103 ? -3.135 -4.414 0.419 1.00 94.50 103 CYS A C 1
ATOM 867 O O . CYS A 1 103 ? -3.130 -5.396 1.160 1.00 94.50 103 CYS A O 1
ATOM 869 N N . GLU A 1 104 ? -2.664 -4.477 -0.830 1.00 91.44 104 GLU A N 1
ATOM 870 C CA . GLU A 1 104 ? -2.110 -5.706 -1.417 1.00 91.44 104 GLU A CA 1
ATOM 871 C C . GLU A 1 104 ? -0.808 -6.189 -0.759 1.00 91.44 104 GLU A C 1
ATOM 873 O O . GLU A 1 104 ? -0.428 -7.353 -0.902 1.00 91.44 104 GLU A O 1
ATOM 878 N N . SER A 1 105 ? -0.153 -5.296 -0.021 1.00 90.75 105 SER A N 1
ATOM 879 C CA . SER A 1 105 ? 1.133 -5.449 0.662 1.00 90.75 105 SER A CA 1
ATOM 880 C C . SER A 1 105 ? 1.003 -5.698 2.173 1.00 90.75 105 SER A C 1
ATOM 882 O O . SER A 1 105 ? 1.974 -5.528 2.914 1.00 90.75 105 SER A O 1
ATOM 884 N N . ILE A 1 106 ? -0.179 -6.093 2.665 1.00 92.50 106 ILE A N 1
ATOM 885 C CA . ILE A 1 106 ? -0.323 -6.637 4.026 1.00 92.50 106 ILE A CA 1
ATOM 886 C C . ILE A 1 106 ? 0.028 -8.120 4.059 1.00 92.50 106 ILE A C 1
ATOM 888 O O . ILE A 1 106 ? -0.077 -8.821 3.056 1.00 92.50 106 ILE A O 1
ATOM 892 N N . LEU A 1 107 ? 0.380 -8.615 5.245 1.00 89.75 107 LEU A N 1
ATOM 893 C CA . LEU A 1 107 ? 0.886 -9.971 5.460 1.00 89.75 107 LEU A CA 1
ATOM 894 C C . LEU A 1 107 ? 2.149 -10.217 4.632 1.00 89.75 107 LEU A C 1
ATOM 896 O O . LEU A 1 107 ? 2.376 -11.332 4.154 1.00 89.75 107 LEU A O 1
ATOM 900 N N . TYR A 1 108 ? 2.953 -9.160 4.464 1.00 86.94 108 TYR A N 1
ATOM 901 C CA . TYR A 1 108 ? 4.175 -9.197 3.681 1.00 86.94 108 TYR A CA 1
ATOM 902 C C . TYR A 1 108 ? 5.065 -10.331 4.207 1.00 86.94 108 TYR A C 1
ATOM 904 O O . TYR A 1 108 ? 5.260 -10.452 5.423 1.00 86.94 108 TYR A O 1
ATOM 912 N N . PRO A 1 109 ? 5.574 -11.226 3.350 1.00 76.94 109 PRO A N 1
ATOM 913 C CA . PRO A 1 109 ? 6.418 -12.313 3.817 1.00 76.94 109 PRO A CA 1
ATOM 914 C C . PRO A 1 109 ? 7.760 -11.748 4.298 1.00 76.94 109 PRO A C 1
ATOM 916 O O . PRO A 1 109 ? 8.369 -10.913 3.634 1.00 76.94 109 PRO A O 1
ATOM 919 N N . PHE A 1 110 ? 8.234 -12.202 5.460 1.00 65.81 110 PHE A N 1
ATOM 920 C CA . PHE A 1 110 ? 9.542 -11.796 5.973 1.00 65.81 110 PHE A CA 1
ATOM 921 C C . PHE A 1 110 ? 10.657 -12.196 5.002 1.00 65.81 110 PHE A C 1
ATOM 923 O O . PHE A 1 110 ? 10.833 -13.381 4.705 1.00 65.81 110 PHE A O 1
ATOM 930 N N . ASP A 1 111 ? 11.459 -11.213 4.598 1.00 58.84 111 ASP A N 1
ATOM 931 C CA . ASP A 1 111 ? 12.789 -11.448 4.058 1.00 58.84 111 ASP A CA 1
ATOM 932 C C . ASP A 1 111 ? 13.824 -11.101 5.135 1.00 58.84 111 ASP A C 1
ATOM 934 O O . ASP A 1 111 ? 13.888 -9.981 5.638 1.00 58.84 111 ASP A O 1
ATOM 938 N N . THR A 1 112 ? 14.622 -12.088 5.534 1.00 47.62 112 THR A N 1
ATOM 939 C CA . THR A 1 112 ? 15.646 -11.946 6.584 1.00 47.62 112 THR A CA 1
ATOM 940 C C . THR A 1 112 ? 16.861 -11.119 6.162 1.00 47.62 112 THR A C 1
ATOM 942 O O . THR A 1 112 ? 17.782 -10.983 6.962 1.00 47.62 112 THR A O 1
ATOM 945 N N . ILE A 1 113 ? 16.927 -10.658 4.909 1.00 46.75 113 ILE A N 1
ATOM 946 C CA . ILE A 1 113 ? 18.153 -10.076 4.353 1.00 46.75 113 ILE A CA 1
ATOM 947 C C . ILE A 1 113 ? 18.197 -8.539 4.477 1.00 46.75 113 ILE A C 1
ATOM 949 O O . ILE A 1 113 ? 19.297 -7.994 4.483 1.00 46.75 113 ILE A O 1
ATOM 953 N N . ALA A 1 114 ? 17.077 -7.820 4.667 1.00 50.78 114 ALA A N 1
ATOM 954 C CA . ALA A 1 114 ? 17.142 -6.344 4.710 1.00 50.78 114 ALA A CA 1
ATOM 955 C C . ALA A 1 114 ? 16.026 -5.578 5.450 1.00 50.78 114 ALA A C 1
ATOM 957 O O . ALA A 1 114 ? 16.228 -4.406 5.762 1.00 50.78 114 ALA A O 1
ATOM 958 N N . ASN A 1 115 ? 14.864 -6.176 5.742 1.00 55.44 115 ASN A N 1
ATOM 959 C CA . ASN A 1 115 ? 13.724 -5.407 6.257 1.00 55.44 115 ASN A CA 1
ATOM 960 C C . ASN A 1 115 ? 13.510 -5.630 7.757 1.00 55.44 115 ASN A C 1
ATOM 962 O O . ASN A 1 115 ? 12.926 -6.628 8.181 1.00 55.44 115 ASN A O 1
ATOM 966 N N . GLU A 1 116 ? 13.947 -4.667 8.571 1.00 65.19 116 GLU A N 1
ATOM 967 C CA . GLU A 1 116 ? 13.512 -4.572 9.963 1.00 65.19 116 GLU A CA 1
ATOM 968 C C . GLU A 1 116 ? 12.010 -4.270 10.007 1.00 65.19 116 GLU A C 1
ATOM 970 O O . GLU A 1 116 ? 11.556 -3.209 9.573 1.00 65.19 116 GLU A O 1
ATOM 975 N N . HIS A 1 117 ? 11.224 -5.208 10.539 1.00 78.38 117 HIS A N 1
ATOM 976 C CA . HIS A 1 117 ? 9.798 -5.003 10.751 1.00 78.38 117 HIS A CA 1
ATOM 977 C C . HIS A 1 117 ? 9.573 -4.003 11.889 1.00 78.38 117 HIS A C 1
ATOM 979 O O . HIS A 1 117 ? 9.634 -4.335 13.075 1.00 78.38 117 HIS A O 1
ATOM 985 N N . ASN A 1 118 ? 9.318 -2.757 11.512 1.00 87.50 118 ASN A N 1
ATOM 986 C CA . ASN A 1 118 ? 9.067 -1.663 12.435 1.00 87.50 118 ASN A CA 1
ATOM 987 C C . ASN A 1 118 ? 7.955 -0.748 11.909 1.00 87.50 118 ASN A C 1
ATOM 989 O O . ASN A 1 118 ? 7.513 -0.848 10.764 1.00 87.50 118 ASN A O 1
ATOM 993 N N . VAL A 1 119 ? 7.500 0.174 12.752 1.00 91.12 119 VAL A N 1
ATOM 994 C CA . VAL A 1 119 ? 6.397 1.085 12.423 1.00 91.12 119 VAL A CA 1
ATOM 995 C C . VAL A 1 119 ? 6.719 1.989 11.219 1.00 91.12 119 VAL A C 1
ATOM 997 O O . VAL A 1 119 ? 5.821 2.329 10.453 1.00 91.12 119 VAL A O 1
ATOM 1000 N N . LEU A 1 120 ? 7.991 2.338 10.994 1.00 89.00 120 LEU A N 1
ATOM 1001 C CA . LEU A 1 120 ? 8.411 3.163 9.853 1.00 89.00 120 LEU A CA 1
ATOM 1002 C C . LEU A 1 120 ? 8.330 2.394 8.526 1.00 89.00 120 LEU A C 1
ATOM 1004 O O . LEU A 1 120 ? 7.975 2.977 7.501 1.00 89.00 120 LEU A O 1
ATOM 1008 N N . SER A 1 121 ? 8.594 1.083 8.546 1.00 87.12 121 SER A N 1
ATOM 1009 C CA . SER A 1 121 ? 8.543 0.207 7.363 1.00 87.12 121 SER A CA 1
ATOM 1010 C C . SER A 1 121 ? 7.143 0.073 6.741 1.00 87.12 121 SER A C 1
ATOM 1012 O O . SER A 1 121 ? 7.017 -0.322 5.581 1.00 87.12 121 SER A O 1
ATOM 1014 N N . ILE A 1 122 ? 6.095 0.470 7.474 1.00 92.75 122 ILE A N 1
ATOM 1015 C CA . ILE A 1 122 ? 4.710 0.514 6.985 1.00 92.75 122 ILE A CA 1
ATOM 1016 C C . ILE A 1 122 ? 4.561 1.539 5.854 1.00 92.75 122 ILE A C 1
ATOM 1018 O O . ILE A 1 122 ? 3.757 1.342 4.947 1.00 92.75 122 ILE A O 1
ATOM 1022 N N . GLY A 1 123 ? 5.329 2.632 5.896 1.00 90.69 123 GLY A N 1
ATOM 1023 C CA . GLY A 1 123 ? 5.261 3.724 4.920 1.00 90.69 123 GLY A CA 1
ATOM 1024 C C . GLY A 1 123 ? 4.196 4.787 5.215 1.00 90.69 123 GLY A C 1
ATOM 1025 O O . GLY A 1 123 ? 4.218 5.836 4.579 1.00 90.69 123 GLY A O 1
ATOM 1026 N N . LEU A 1 124 ? 3.316 4.569 6.204 1.00 91.50 124 LEU A N 1
ATOM 1027 C CA . LEU A 1 124 ? 2.249 5.512 6.569 1.00 91.50 124 LEU A CA 1
ATOM 1028 C C . LEU A 1 124 ? 2.792 6.814 7.187 1.00 91.50 124 LEU A C 1
ATOM 1030 O O . LEU A 1 124 ? 2.297 7.897 6.877 1.00 91.50 124 LEU A O 1
ATOM 1034 N N . LEU A 1 125 ? 3.801 6.714 8.056 1.00 89.31 125 LEU A N 1
ATOM 1035 C CA . LEU A 1 125 ? 4.406 7.864 8.734 1.00 89.31 125 LEU A CA 1
ATOM 1036 C C . LEU A 1 125 ? 5.325 8.672 7.810 1.00 89.31 125 LEU A C 1
ATOM 1038 O O . LEU A 1 125 ? 5.762 8.188 6.768 1.00 89.31 125 LEU A O 1
ATOM 1042 N N . SER A 1 126 ? 5.629 9.904 8.229 1.00 84.81 126 SER A N 1
ATOM 1043 C CA . SER A 1 126 ? 6.444 10.850 7.464 1.00 84.81 126 SER A CA 1
ATOM 1044 C C . SER A 1 126 ? 7.792 10.254 7.050 1.00 84.81 126 SER A C 1
ATOM 1046 O O . SER A 1 126 ? 8.545 9.737 7.878 1.00 84.81 126 SER A O 1
ATOM 1048 N N . LYS A 1 127 ? 8.108 10.370 5.760 1.00 83.94 127 LYS A N 1
ATOM 1049 C CA . LYS A 1 127 ? 9.377 9.959 5.155 1.00 83.94 127 LYS A CA 1
ATOM 1050 C C . LYS A 1 127 ? 9.887 11.097 4.285 1.00 83.94 127 LYS A C 1
ATOM 1052 O O . LYS A 1 127 ? 9.582 11.176 3.096 1.00 83.94 127 LYS A O 1
ATOM 1057 N N . LYS A 1 128 ? 10.656 11.993 4.901 1.00 83.62 128 LYS A N 1
ATOM 1058 C CA . LYS A 1 128 ? 11.204 13.174 4.231 1.00 83.62 128 LYS A CA 1
ATOM 1059 C C . LYS A 1 128 ? 12.413 12.806 3.377 1.00 83.62 128 LYS A C 1
ATOM 1061 O O . LYS A 1 128 ? 13.364 12.201 3.863 1.00 83.62 128 LYS A O 1
ATOM 1066 N N . ILE A 1 129 ? 12.378 13.207 2.114 1.00 81.81 129 ILE A N 1
ATOM 1067 C CA . ILE A 1 129 ? 13.452 13.052 1.135 1.00 81.81 129 ILE A CA 1
ATOM 1068 C C . ILE A 1 129 ? 13.827 14.446 0.640 1.00 81.81 129 ILE A C 1
ATOM 1070 O O . ILE A 1 129 ? 12.961 15.272 0.348 1.00 81.81 129 ILE A O 1
ATOM 1074 N N . LYS A 1 130 ? 15.129 14.725 0.560 1.00 80.31 130 LYS A N 1
ATOM 1075 C CA . LYS A 1 130 ? 15.622 15.972 -0.021 1.00 80.31 130 LYS A CA 1
ATOM 1076 C C . LYS A 1 130 ? 15.517 15.896 -1.546 1.00 80.31 130 LYS A C 1
ATOM 1078 O O . LYS A 1 130 ? 16.066 14.979 -2.147 1.00 80.31 130 LYS A O 1
ATOM 1083 N N . VAL A 1 131 ? 14.834 16.860 -2.156 1.00 76.38 131 VAL A N 1
ATOM 1084 C CA . VAL A 1 131 ? 14.695 17.006 -3.611 1.00 76.38 131 VAL A CA 1
ATOM 1085 C C . VAL A 1 131 ? 15.079 18.438 -3.974 1.00 76.38 131 VAL A C 1
ATOM 1087 O O . VAL A 1 131 ? 14.340 19.382 -3.690 1.00 76.38 131 VAL A O 1
ATOM 1090 N N . GLY A 1 132 ? 16.268 18.612 -4.558 1.00 76.25 132 GLY A N 1
ATOM 1091 C CA . GLY A 1 132 ? 16.880 19.933 -4.719 1.00 76.25 132 GLY A CA 1
ATOM 1092 C C . GLY A 1 132 ? 17.053 20.633 -3.364 1.00 76.25 132 GLY A C 1
ATOM 1093 O O . GLY A 1 132 ? 17.625 20.061 -2.434 1.00 76.25 132 GLY A O 1
ATOM 1094 N N . ASP A 1 133 ? 16.509 21.844 -3.242 1.00 75.81 133 ASP A N 1
ATOM 1095 C CA . ASP A 1 133 ? 16.548 22.650 -2.011 1.00 75.81 133 ASP A CA 1
ATOM 1096 C C . ASP A 1 133 ? 15.349 22.410 -1.076 1.00 75.81 133 ASP A C 1
ATOM 1098 O O . ASP A 1 133 ? 15.247 23.022 -0.013 1.00 75.81 133 ASP A O 1
ATOM 1102 N N . HIS A 1 134 ? 14.442 21.501 -1.443 1.00 77.00 134 HIS A N 1
ATOM 1103 C CA . HIS A 1 134 ? 13.231 21.208 -0.681 1.00 77.00 134 HIS A CA 1
ATOM 1104 C C . HIS A 1 134 ? 13.337 19.868 0.057 1.00 77.00 134 HIS A C 1
ATOM 1106 O O . HIS A 1 134 ? 13.969 18.924 -0.416 1.00 77.00 134 HIS A O 1
ATOM 1112 N N . GLN A 1 135 ? 12.683 19.762 1.216 1.00 80.75 135 GLN A N 1
ATOM 1113 C CA . GLN A 1 135 ? 12.390 18.477 1.854 1.00 80.75 135 GLN A CA 1
ATOM 1114 C C . GLN A 1 135 ? 10.938 18.111 1.577 1.00 80.75 135 GLN A C 1
ATOM 1116 O O . GLN A 1 135 ? 10.039 18.852 1.969 1.00 80.75 135 GLN A O 1
ATOM 1121 N N . LEU A 1 136 ? 10.730 16.976 0.916 1.00 80.62 136 LEU A N 1
ATOM 1122 C CA . LEU A 1 136 ? 9.412 16.459 0.575 1.00 80.62 136 LEU A CA 1
ATOM 1123 C C . LEU A 1 136 ? 9.119 15.212 1.391 1.00 80.62 136 LEU A C 1
ATOM 1125 O O . LEU A 1 136 ? 9.903 14.268 1.397 1.00 80.62 136 LEU A O 1
ATOM 1129 N N . ASP A 1 137 ? 7.985 15.201 2.070 1.00 83.19 137 ASP A N 1
ATOM 1130 C CA . ASP A 1 137 ? 7.419 14.021 2.691 1.00 83.19 137 ASP A CA 1
ATOM 1131 C C . ASP A 1 137 ? 6.785 13.120 1.624 1.00 83.19 137 ASP A C 1
ATOM 1133 O O . ASP A 1 137 ? 5.916 13.560 0.871 1.00 83.19 137 ASP A O 1
ATOM 1137 N N . PHE A 1 138 ? 7.216 11.863 1.569 1.00 80.12 138 PHE A N 1
ATOM 1138 C CA . PHE A 1 138 ? 6.656 10.808 0.721 1.00 80.12 138 PHE A CA 1
ATOM 1139 C C . PHE A 1 138 ? 5.940 9.715 1.530 1.00 80.12 138 PHE A C 1
ATOM 1141 O O . PHE A 1 138 ? 5.503 8.713 0.965 1.00 80.12 138 PHE A O 1
ATOM 1148 N N . GLY A 1 139 ? 5.799 9.899 2.844 1.00 86.50 139 GLY A N 1
ATOM 1149 C CA . GLY A 1 139 ? 4.994 9.036 3.700 1.00 86.50 139 GLY A CA 1
ATOM 1150 C C . GLY A 1 139 ? 3.507 9.087 3.347 1.00 86.50 139 GLY A C 1
ATOM 1151 O O . GLY A 1 139 ? 3.045 9.991 2.647 1.00 86.50 139 GLY A O 1
ATOM 1152 N N . GLY A 1 140 ? 2.742 8.127 3.857 1.00 85.00 140 GLY A N 1
ATOM 1153 C CA . GLY A 1 140 ? 1.306 7.986 3.619 1.00 85.00 140 GLY A CA 1
ATOM 1154 C C . GLY A 1 140 ? 0.461 9.198 3.998 1.00 85.00 140 GLY A C 1
ATOM 1155 O O . GLY A 1 140 ? -0.443 9.588 3.255 1.00 85.00 140 GLY A O 1
ATOM 1156 N N . LEU A 1 141 ? 0.786 9.827 5.130 1.00 83.44 141 LEU A N 1
ATOM 1157 C CA . LEU A 1 141 ? 0.140 11.068 5.572 1.00 83.44 141 LEU A CA 1
ATOM 1158 C C . LEU A 1 141 ? 0.529 12.280 4.709 1.00 83.44 141 LEU A C 1
ATOM 1160 O O . LEU A 1 141 ? -0.254 13.219 4.589 1.00 83.44 141 LEU A O 1
ATOM 1164 N N . ASN A 1 142 ? 1.704 12.225 4.075 1.00 80.25 142 ASN A N 1
ATOM 1165 C CA . ASN A 1 142 ? 2.211 13.210 3.125 1.00 80.25 142 ASN A CA 1
ATOM 1166 C C . ASN A 1 142 ? 2.187 14.663 3.632 1.00 80.25 142 ASN A C 1
ATOM 1168 O O . ASN A 1 142 ? 1.587 15.552 3.028 1.00 80.25 142 ASN A O 1
ATOM 1172 N N . ILE A 1 143 ? 2.830 14.920 4.769 1.00 75.62 143 ILE A N 1
ATOM 1173 C CA . ILE A 1 143 ? 2.717 16.201 5.472 1.00 75.62 143 ILE A CA 1
ATOM 1174 C C . ILE A 1 143 ? 3.760 17.175 4.921 1.00 75.62 143 ILE A C 1
ATOM 1176 O O . ILE A 1 143 ? 4.853 17.350 5.455 1.00 75.62 143 ILE A O 1
ATOM 1180 N N . ASN A 1 144 ? 3.408 17.808 3.807 1.00 70.62 144 ASN A N 1
ATOM 1181 C CA . ASN A 1 144 ? 4.245 18.770 3.090 1.00 70.62 144 ASN A CA 1
ATOM 1182 C C . ASN A 1 144 ? 3.829 20.220 3.384 1.00 70.62 144 ASN A C 1
ATOM 1184 O O . ASN A 1 144 ? 3.496 20.986 2.479 1.00 70.62 144 ASN A O 1
ATOM 1188 N N . GLU A 1 145 ? 3.756 20.608 4.653 1.00 65.19 145 GLU A N 1
ATOM 1189 C CA . GLU A 1 145 ? 3.351 21.965 5.045 1.00 65.19 145 GLU A CA 1
ATOM 1190 C C . GLU A 1 145 ? 4.334 23.020 4.523 1.00 65.19 145 GLU A C 1
ATOM 1192 O O . GLU A 1 145 ? 5.536 22.783 4.440 1.00 65.19 145 GLU A O 1
ATOM 1197 N N . ASN A 1 146 ? 3.812 24.186 4.134 1.00 65.31 146 ASN A N 1
ATOM 1198 C CA . ASN A 1 146 ? 4.580 25.336 3.625 1.00 65.31 146 ASN A CA 1
ATOM 1199 C C . ASN A 1 146 ? 5.201 25.205 2.222 1.00 65.31 146 ASN A C 1
ATOM 1201 O O . ASN A 1 146 ? 5.942 26.091 1.803 1.00 65.31 146 ASN A O 1
ATOM 1205 N N . LEU A 1 147 ? 4.864 24.163 1.456 1.00 67.44 147 LEU A N 1
ATOM 1206 C CA . LEU A 1 147 ? 5.181 24.098 0.025 1.00 67.44 147 LEU A CA 1
ATOM 1207 C C . LEU A 1 147 ? 3.955 24.452 -0.829 1.00 67.44 147 LEU A C 1
ATOM 1209 O O . LEU A 1 147 ? 2.864 23.925 -0.549 1.00 67.44 147 LEU A O 1
ATOM 1213 N N . PRO A 1 148 ? 4.114 25.303 -1.866 1.00 68.12 148 PRO A N 1
ATOM 1214 C CA . PRO A 1 148 ? 3.039 25.599 -2.806 1.00 68.12 148 PRO A CA 1
ATOM 1215 C C . PRO A 1 148 ? 2.610 24.327 -3.554 1.00 68.12 148 PRO A C 1
ATOM 1217 O O . PRO A 1 148 ? 3.337 23.336 -3.600 1.00 68.12 148 PRO A O 1
ATOM 1220 N N . GLN A 1 149 ? 1.411 24.352 -4.143 1.00 71.62 149 GLN A N 1
ATOM 1221 C CA . GLN A 1 149 ? 0.858 23.212 -4.890 1.00 71.62 149 GLN A CA 1
ATOM 1222 C C . GLN A 1 149 ? 1.767 22.776 -6.052 1.00 71.62 149 GLN A C 1
ATOM 1224 O O . GLN A 1 149 ? 1.833 21.591 -6.376 1.00 71.62 149 GLN A O 1
ATOM 1229 N N . GLU A 1 150 ? 2.490 23.731 -6.637 1.00 76.75 150 GLU A N 1
ATOM 1230 C CA . GLU A 1 150 ? 3.527 23.516 -7.639 1.00 76.75 150 GLU A CA 1
ATOM 1231 C C . GLU A 1 150 ? 4.779 24.304 -7.253 1.00 76.75 150 GLU A C 1
ATOM 1233 O O . GLU A 1 150 ? 4.688 25.491 -6.932 1.00 76.75 150 GLU A O 1
ATOM 1238 N N . PHE A 1 151 ? 5.952 23.678 -7.328 1.00 73.31 151 PHE A N 1
ATOM 1239 C CA . PHE A 1 151 ? 7.238 24.356 -7.135 1.00 73.31 151 PHE A CA 1
ATOM 1240 C C . PHE A 1 151 ? 8.303 23.825 -8.100 1.00 73.31 151 PHE A C 1
ATOM 1242 O O . PHE A 1 151 ? 8.231 22.670 -8.538 1.00 73.31 151 PHE A O 1
ATOM 1249 N N . PRO A 1 152 ? 9.283 24.669 -8.473 1.00 76.75 152 PRO A N 1
ATOM 1250 C CA . PRO A 1 152 ? 10.398 24.236 -9.296 1.00 76.75 152 PRO A CA 1
ATOM 1251 C C . PRO A 1 152 ? 11.316 23.306 -8.499 1.00 76.75 152 PRO A C 1
ATOM 1253 O O . PRO A 1 152 ? 11.671 23.595 -7.362 1.00 76.75 152 PRO A O 1
ATOM 1256 N N . VAL A 1 153 ? 11.749 22.215 -9.121 1.00 76.81 153 VAL A N 1
ATOM 1257 C CA . VAL A 1 153 ? 12.783 21.325 -8.584 1.00 76.81 153 VAL A CA 1
ATOM 1258 C C . VAL A 1 153 ? 13.828 21.041 -9.651 1.00 76.81 153 VAL A C 1
ATOM 1260 O O . VAL A 1 153 ? 13.511 20.945 -10.840 1.00 76.81 153 VAL A O 1
ATOM 1263 N N . LEU A 1 154 ? 15.080 20.883 -9.227 1.00 75.06 154 LEU A N 1
ATOM 1264 C CA . LEU A 1 154 ? 16.099 20.254 -10.060 1.00 75.06 154 LEU A CA 1
ATOM 1265 C C . LEU A 1 154 ? 15.830 18.751 -10.046 1.00 75.06 154 LEU A C 1
ATOM 1267 O O . LEU A 1 154 ? 15.970 18.095 -9.015 1.00 75.06 154 LEU A O 1
ATOM 1271 N N . LYS A 1 155 ? 15.370 18.233 -11.180 1.00 70.38 155 LYS A N 1
ATOM 1272 C CA . LYS A 1 155 ? 15.153 16.810 -11.389 1.00 70.38 155 LYS A CA 1
ATOM 1273 C C . LYS A 1 155 ? 16.445 16.222 -11.927 1.00 70.38 155 LYS A C 1
ATOM 1275 O O . LYS A 1 155 ? 16.874 16.565 -13.028 1.00 70.38 155 LYS A O 1
ATOM 1280 N N . GLU A 1 156 ? 17.044 15.337 -11.147 1.00 68.62 156 GLU A N 1
ATOM 1281 C CA . GLU A 1 156 ? 18.050 14.425 -11.667 1.00 68.62 156 GLU A CA 1
ATOM 1282 C C . GLU A 1 156 ? 17.326 13.333 -12.455 1.00 68.62 156 GLU A C 1
ATOM 1284 O O . GLU A 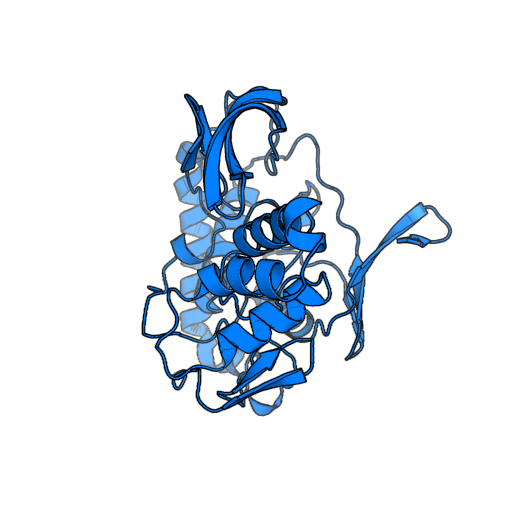1 156 ? 16.358 12.731 -11.987 1.00 68.62 156 GLU A O 1
ATOM 1289 N N . SER A 1 157 ? 17.747 13.136 -13.695 1.00 66.38 157 SER A N 1
ATOM 1290 C CA . SER A 1 157 ? 17.239 12.096 -14.577 1.00 66.38 157 SER A CA 1
ATOM 1291 C C . SER A 1 157 ? 18.414 11.312 -15.122 1.00 66.38 157 SER A C 1
ATOM 1293 O O . SER A 1 157 ? 19.467 11.879 -15.416 1.00 66.38 157 SER A O 1
ATOM 1295 N N . ILE A 1 158 ? 18.235 10.007 -15.241 1.00 64.88 158 ILE A N 1
ATOM 1296 C CA . ILE A 1 158 ? 19.162 9.174 -15.986 1.00 64.88 158 ILE A CA 1
ATOM 1297 C C . ILE A 1 158 ? 18.686 9.182 -17.432 1.00 64.88 158 ILE A C 1
ATOM 1299 O O . ILE A 1 158 ? 17.491 9.035 -17.676 1.00 64.88 158 ILE A O 1
ATOM 1303 N N . ARG A 1 159 ? 19.607 9.376 -18.374 1.00 68.62 159 ARG A N 1
ATOM 1304 C CA . ARG A 1 159 ? 19.349 9.161 -19.800 1.00 68.62 159 ARG A CA 1
ATOM 1305 C C . ARG A 1 159 ? 20.437 8.290 -20.383 1.00 68.62 159 ARG A C 1
ATOM 1307 O O . ARG A 1 159 ? 21.572 8.303 -19.907 1.00 68.62 159 ARG A O 1
ATOM 1314 N N . VAL A 1 160 ? 20.091 7.578 -21.443 1.00 62.97 160 VAL A N 1
ATOM 1315 C CA . VAL A 1 160 ? 21.058 6.813 -22.223 1.00 62.97 160 VAL A CA 1
ATOM 1316 C C . VAL A 1 160 ? 21.594 7.685 -23.351 1.00 62.97 160 VAL A C 1
ATOM 1318 O O . VAL A 1 160 ? 20.853 8.075 -24.251 1.00 62.97 160 VAL A O 1
ATOM 1321 N N . GLU A 1 161 ? 22.891 7.982 -23.314 1.00 70.19 161 GLU A N 1
ATOM 1322 C CA . GLU A 1 161 ? 23.613 8.595 -24.430 1.00 70.19 161 GLU A CA 1
ATOM 1323 C C . GLU A 1 161 ? 24.672 7.620 -24.929 1.00 70.19 161 GLU A C 1
ATOM 1325 O O . GLU A 1 161 ? 25.542 7.206 -24.169 1.00 70.19 161 GLU A O 1
ATOM 1330 N N . ASN A 1 162 ? 24.621 7.278 -26.219 1.00 71.00 162 ASN A N 1
ATOM 1331 C CA . ASN A 1 162 ? 25.561 6.349 -26.858 1.00 71.00 162 ASN A CA 1
ATOM 1332 C C . ASN A 1 162 ? 25.646 4.972 -26.164 1.00 71.00 162 ASN A C 1
ATOM 1334 O O . ASN A 1 162 ? 26.721 4.389 -26.085 1.00 71.00 162 ASN A O 1
ATOM 1338 N N . GLY A 1 163 ? 24.525 4.466 -25.640 1.00 61.84 163 GLY A N 1
ATOM 1339 C CA . GLY A 1 163 ? 24.478 3.182 -24.926 1.00 61.84 163 GLY A CA 1
ATOM 1340 C C . GLY A 1 163 ? 24.944 3.245 -23.466 1.00 61.84 163 GLY A C 1
ATOM 1341 O O . GLY A 1 163 ? 24.850 2.247 -22.759 1.00 61.84 163 GLY A O 1
ATOM 1342 N N . GLU A 1 164 ? 25.385 4.409 -22.981 1.00 56.12 164 GLU A N 1
ATOM 1343 C CA . GLU A 1 164 ? 25.819 4.605 -21.597 1.00 56.12 164 GLU A CA 1
ATOM 1344 C C . GLU A 1 164 ? 24.785 5.385 -20.780 1.00 56.12 164 GLU A C 1
ATOM 1346 O O . GLU A 1 164 ? 24.212 6.377 -21.238 1.00 56.12 164 GLU A O 1
ATOM 1351 N N . ILE A 1 165 ? 24.585 4.963 -19.530 1.00 64.31 165 ILE A N 1
ATOM 1352 C CA . ILE A 1 165 ? 23.792 5.691 -18.538 1.00 64.31 165 ILE A CA 1
ATOM 1353 C C . ILE A 1 165 ? 24.549 6.952 -18.108 1.00 64.31 165 ILE A C 1
ATOM 1355 O O . ILE A 1 165 ? 25.609 6.875 -17.488 1.00 64.31 165 ILE A O 1
ATOM 1359 N N . LYS A 1 166 ? 23.967 8.122 -18.380 1.00 70.12 166 LYS A N 1
ATOM 1360 C CA . LYS A 1 166 ? 24.463 9.423 -17.919 1.00 70.12 166 LYS A CA 1
ATOM 1361 C C . LYS A 1 166 ? 23.443 10.129 -17.033 1.00 70.12 166 LYS A C 1
ATOM 1363 O O . LYS A 1 166 ? 22.233 10.021 -17.234 1.00 70.12 166 LYS A O 1
ATOM 1368 N N . LEU A 1 167 ? 23.952 10.878 -16.057 1.00 71.12 167 LEU A N 1
ATOM 1369 C CA . LEU A 1 167 ? 23.149 11.677 -15.134 1.00 71.12 167 LEU A CA 1
ATOM 1370 C C . LEU A 1 167 ? 22.957 13.094 -15.694 1.00 71.12 167 LEU A C 1
ATOM 1372 O O . LEU A 1 167 ? 23.929 13.779 -16.009 1.00 71.12 167 LEU A O 1
ATOM 1376 N N . PHE A 1 168 ? 21.710 13.549 -15.772 1.00 74.50 168 PHE A N 1
ATOM 1377 C CA . PHE A 1 168 ? 21.337 14.888 -16.222 1.00 74.50 168 PHE A CA 1
ATOM 1378 C C . PHE A 1 168 ? 20.536 15.608 -15.151 1.00 74.50 168 PHE A C 1
ATOM 1380 O O . PHE A 1 168 ? 19.677 15.010 -14.507 1.00 74.50 168 PHE A O 1
ATOM 1387 N N . SER A 1 169 ? 20.766 16.912 -15.007 1.00 77.38 169 SER A N 1
ATOM 1388 C CA . SER A 1 169 ? 19.973 17.772 -14.130 1.00 77.38 169 SER A CA 1
ATOM 1389 C C . SER A 1 169 ? 19.172 18.764 -14.968 1.00 77.38 169 SER A C 1
ATOM 1391 O O . SER A 1 169 ? 19.748 19.546 -15.726 1.00 77.38 169 SER A O 1
ATOM 1393 N N . GLU A 1 170 ? 17.846 18.737 -14.843 1.00 79.62 170 GLU A N 1
ATOM 1394 C CA . GLU A 1 170 ? 16.949 19.675 -15.522 1.00 79.62 170 GLU A CA 1
ATOM 1395 C C . GLU A 1 170 ? 15.960 20.324 -14.549 1.00 79.62 170 GLU A C 1
ATOM 1397 O O . GLU A 1 170 ? 15.547 19.734 -13.550 1.00 79.62 170 GLU A O 1
ATOM 1402 N N . LYS A 1 171 ? 15.557 21.568 -14.832 1.00 78.94 171 LYS A N 1
ATOM 1403 C CA . LYS A 1 171 ? 14.504 22.236 -14.057 1.00 78.94 171 LYS A CA 1
ATOM 1404 C C . LYS A 1 171 ? 13.153 21.640 -14.443 1.00 78.94 171 LYS A C 1
ATOM 1406 O O . LYS A 1 171 ? 12.743 21.741 -15.595 1.00 78.94 171 LYS A O 1
ATOM 1411 N N . SER A 1 172 ? 12.439 21.082 -13.473 1.00 78.00 172 SER A N 1
ATOM 1412 C CA . SER A 1 172 ? 11.072 20.583 -13.638 1.00 78.00 172 SER A CA 1
ATOM 1413 C C . SER A 1 172 ? 10.130 21.226 -12.620 1.00 78.00 172 SER A C 1
ATOM 1415 O O . SER A 1 172 ? 10.575 21.909 -11.696 1.00 78.00 172 SER A O 1
ATOM 1417 N N . LYS A 1 173 ? 8.821 21.027 -12.791 1.00 78.00 173 LYS A N 1
ATOM 1418 C CA . LYS A 1 173 ? 7.816 21.381 -11.785 1.00 78.00 173 LYS A CA 1
ATOM 1419 C C . LYS A 1 173 ? 7.331 20.114 -11.106 1.00 78.00 173 LYS A C 1
ATOM 1421 O O . LYS A 1 173 ? 6.921 19.178 -11.789 1.00 78.00 173 LYS A O 1
ATOM 1426 N N . LEU A 1 174 ? 7.337 20.113 -9.780 1.00 72.81 174 LEU A N 1
ATOM 1427 C CA . LEU A 1 174 ? 6.749 19.038 -8.996 1.00 72.81 174 LEU A CA 1
ATOM 1428 C C . LEU A 1 174 ? 5.380 19.493 -8.492 1.00 72.81 174 LEU A C 1
ATOM 1430 O O . LEU A 1 174 ? 5.259 20.569 -7.904 1.00 72.81 174 LEU A O 1
ATOM 1434 N N . ILE A 1 175 ? 4.350 18.686 -8.760 1.00 70.00 175 ILE A N 1
ATOM 1435 C CA . ILE A 1 175 ? 3.011 18.886 -8.203 1.00 70.00 175 ILE A CA 1
ATOM 1436 C C . ILE A 1 175 ? 2.969 18.142 -6.881 1.00 70.00 175 ILE A C 1
ATOM 1438 O O . ILE A 1 175 ? 3.202 16.937 -6.839 1.00 70.00 175 ILE A O 1
ATOM 1442 N N . LYS A 1 176 ? 2.664 18.863 -5.809 1.00 67.00 176 LYS A N 1
ATOM 1443 C CA . LYS A 1 176 ? 2.539 18.307 -4.470 1.00 67.00 176 LYS A CA 1
ATOM 1444 C C . LYS A 1 176 ? 1.326 17.363 -4.409 1.00 67.00 176 LYS A C 1
ATOM 1446 O O . LYS A 1 176 ? 0.191 17.849 -4.493 1.00 67.00 176 LYS A O 1
ATOM 1451 N N . PRO A 1 177 ? 1.512 16.045 -4.228 1.00 63.38 177 PRO A N 1
ATOM 1452 C CA . PRO A 1 177 ? 0.425 15.231 -3.709 1.00 63.38 177 PRO A CA 1
ATOM 1453 C C . PRO A 1 177 ? 0.177 15.696 -2.270 1.00 63.38 177 PRO A C 1
ATOM 1455 O O . PRO A 1 177 ? 1.117 16.099 -1.600 1.00 63.38 177 PRO A O 1
ATOM 1458 N N . ASN A 1 178 ? -1.059 15.765 -1.786 1.00 64.56 178 ASN A N 1
ATOM 1459 C CA . ASN A 1 178 ? -1.273 16.096 -0.376 1.00 64.56 178 ASN A CA 1
ATOM 1460 C C . ASN A 1 178 ? -2.554 15.439 0.109 1.00 64.56 178 ASN A C 1
ATOM 1462 O O . ASN A 1 178 ? -3.638 15.846 -0.301 1.00 64.56 178 ASN A O 1
ATOM 1466 N N . ASN A 1 179 ? -2.426 14.426 0.964 1.00 66.38 179 ASN A N 1
ATOM 1467 C CA . ASN A 1 179 ? -3.566 13.673 1.487 1.00 66.38 179 ASN A CA 1
ATOM 1468 C C . ASN A 1 179 ? -4.303 14.416 2.595 1.00 66.38 179 ASN A C 1
ATOM 1470 O O . ASN A 1 179 ? -5.520 14.299 2.711 1.00 66.38 179 ASN A O 1
ATOM 1474 N N . LEU A 1 180 ? -3.577 15.226 3.357 1.00 67.69 180 LEU A N 1
ATOM 1475 C CA . LEU A 1 180 ? -4.098 16.036 4.444 1.00 67.69 180 LEU A CA 1
ATOM 1476 C C . LEU A 1 180 ? -4.053 17.506 4.018 1.00 67.69 180 LEU A C 1
ATOM 1478 O O . LEU A 1 180 ? -3.201 18.258 4.470 1.00 67.69 180 LEU A O 1
ATOM 1482 N N . GLN A 1 181 ? -4.923 17.957 3.117 1.00 66.31 181 GLN A N 1
ATOM 1483 C CA . GLN A 1 181 ? -5.044 19.401 2.867 1.00 66.31 181 GLN A CA 1
ATOM 1484 C C . GLN A 1 181 ? -5.837 20.059 4.006 1.00 66.31 181 GLN A C 1
ATOM 1486 O O . GLN A 1 181 ? -6.952 19.639 4.310 1.00 66.31 181 GLN A O 1
ATOM 1491 N N . SER A 1 182 ? -5.256 21.076 4.645 1.00 63.12 182 SER A N 1
ATOM 1492 C CA . SER A 1 182 ? -5.918 21.933 5.635 1.00 63.12 182 SER A CA 1
ATOM 1493 C C . SER A 1 182 ? -5.681 23.394 5.266 1.00 63.12 182 SER A C 1
ATOM 1495 O O . SER A 1 182 ? -4.602 23.739 4.782 1.00 63.12 182 SER A O 1
ATOM 1497 N N . ASN A 1 183 ? -6.687 24.240 5.500 1.00 57.84 183 ASN A N 1
ATOM 1498 C CA . ASN A 1 183 ? -6.555 25.695 5.381 1.00 57.84 183 ASN A CA 1
ATOM 1499 C C . ASN A 1 183 ? -5.902 26.322 6.619 1.00 57.84 183 ASN A C 1
ATOM 1501 O O . ASN A 1 183 ? -5.486 27.476 6.564 1.00 57.84 183 ASN A O 1
ATOM 1505 N N . GLU A 1 184 ? -5.822 25.577 7.721 1.00 59.25 184 GLU A N 1
ATOM 1506 C CA . GLU A 1 184 ? -5.188 26.017 8.958 1.00 59.25 184 GLU A CA 1
ATOM 1507 C C . GLU A 1 184 ? -3.848 25.297 9.150 1.00 59.25 184 GLU A C 1
ATOM 1509 O O . GLU A 1 184 ? -3.762 24.094 8.863 1.00 59.25 184 GLU A O 1
ATOM 1514 N N . PRO A 1 185 ? -2.806 26.014 9.612 1.00 56.91 185 PRO A N 1
ATOM 1515 C CA . PRO A 1 185 ? -1.554 25.395 10.010 1.00 56.91 185 PRO A CA 1
ATOM 1516 C C . PRO A 1 185 ? -1.831 24.507 11.225 1.00 56.91 185 PRO A C 1
ATOM 1518 O O . PRO A 1 185 ? -2.125 25.002 12.307 1.00 56.91 185 PRO A O 1
ATOM 1521 N N . ASP A 1 186 ? -1.771 23.197 11.026 1.00 61.16 186 ASP A N 1
ATOM 1522 C CA . ASP A 1 186 ? -1.963 22.199 12.073 1.00 61.16 186 ASP A CA 1
ATOM 1523 C C . ASP A 1 186 ? -0.693 21.366 12.147 1.00 61.16 186 ASP A C 1
ATOM 1525 O O . ASP A 1 186 ? -0.331 20.707 11.176 1.00 61.16 186 ASP A O 1
ATOM 1529 N N . ASN A 1 187 ? -0.001 21.421 13.278 1.00 65.38 187 ASN A N 1
ATOM 1530 C CA . ASN A 1 187 ? 1.231 20.683 13.462 1.00 65.38 187 ASN A CA 1
ATOM 1531 C C . ASN A 1 187 ? 0.878 19.289 13.972 1.00 65.38 187 ASN A C 1
ATOM 1533 O O . ASN A 1 187 ? 0.382 19.132 15.084 1.00 65.38 187 ASN A O 1
ATOM 1537 N N . ILE A 1 188 ? 1.183 18.248 13.195 1.00 69.38 188 ILE A N 1
ATOM 1538 C CA . ILE A 1 188 ? 0.965 16.865 13.647 1.00 69.38 188 ILE A CA 1
ATOM 1539 C C . ILE A 1 188 ? 1.638 16.575 14.995 1.00 69.38 188 ILE A C 1
ATOM 1541 O O . ILE A 1 188 ? 1.161 15.721 15.739 1.00 69.38 188 ILE A O 1
ATOM 1545 N N . ASN A 1 189 ? 2.712 17.301 15.332 1.00 72.56 189 ASN A N 1
ATOM 1546 C CA . ASN A 1 189 ? 3.375 17.167 16.626 1.00 72.56 189 ASN A CA 1
ATOM 1547 C C . ASN A 1 189 ? 2.448 17.494 17.804 1.00 72.56 189 ASN A C 1
ATOM 1549 O O . ASN A 1 189 ? 2.627 16.923 18.876 1.00 72.56 189 ASN A O 1
ATOM 1553 N N . ASP A 1 190 ? 1.440 18.337 17.590 1.00 78.75 190 ASP A N 1
ATOM 1554 C CA . ASP A 1 190 ? 0.454 18.712 18.603 1.00 78.75 190 ASP A CA 1
ATOM 1555 C C . ASP A 1 190 ? -0.598 17.607 18.818 1.00 78.75 190 ASP A C 1
ATOM 1557 O O . ASP A 1 190 ? -1.322 17.645 19.805 1.00 78.75 190 ASP A O 1
ATOM 1561 N N . ASN A 1 191 ? -0.660 16.604 17.928 1.00 84.25 191 ASN A N 1
ATOM 1562 C CA . ASN A 1 191 ? -1.634 15.505 17.961 1.00 84.25 191 ASN A CA 1
ATOM 1563 C C . ASN A 1 191 ? -0.974 14.112 18.121 1.00 84.25 191 ASN A C 1
ATOM 1565 O O . ASN A 1 191 ? -1.550 13.071 17.776 1.00 84.25 191 ASN A O 1
ATOM 1569 N N . ILE A 1 192 ? 0.284 14.066 18.581 1.00 89.88 192 ILE A N 1
ATOM 1570 C CA . ILE A 1 192 ? 1.022 12.805 18.777 1.00 89.88 192 ILE A CA 1
ATOM 1571 C C . ILE A 1 192 ? 0.346 11.941 19.846 1.00 89.88 192 ILE A C 1
ATOM 1573 O O . ILE A 1 192 ? 0.305 10.715 19.706 1.00 89.88 192 ILE A O 1
ATOM 1577 N N . GLU A 1 193 ? -0.196 12.555 20.898 1.00 94.62 193 GLU A N 1
ATOM 1578 C CA . GLU A 1 193 ? -0.842 11.839 22.001 1.00 94.62 193 GLU A CA 1
ATOM 1579 C C . GLU A 1 193 ? -2.051 11.030 21.518 1.00 94.62 193 GLU A C 1
ATOM 1581 O O . GLU A 1 193 ? -2.242 9.884 21.926 1.00 94.62 193 GLU A O 1
ATOM 1586 N N . GLU A 1 194 ? -2.822 11.562 20.573 1.00 95.44 194 GLU A N 1
ATOM 1587 C CA . GLU A 1 194 ? -3.961 10.893 19.960 1.00 95.44 194 GLU A CA 1
ATOM 1588 C C . GLU A 1 194 ? -3.529 9.684 19.134 1.00 95.44 194 GLU A C 1
ATOM 1590 O O . GLU A 1 194 ? -4.123 8.607 19.266 1.00 95.44 194 GLU A O 1
ATOM 1595 N N . ILE A 1 195 ? -2.477 9.833 18.318 1.00 94.75 195 ILE A N 1
ATOM 1596 C CA . ILE A 1 195 ? -1.902 8.726 17.539 1.00 94.75 195 ILE A CA 1
ATOM 1597 C C . ILE A 1 195 ? -1.433 7.620 18.490 1.00 94.75 195 ILE A C 1
ATOM 1599 O O . ILE A 1 195 ? -1.759 6.447 18.285 1.00 94.75 195 ILE A O 1
ATOM 1603 N N . LEU A 1 196 ? -0.712 7.975 19.556 1.00 97.06 196 LEU A N 1
ATOM 1604 C CA . LEU A 1 196 ? -0.243 7.016 20.556 1.00 97.06 196 LEU A CA 1
ATOM 1605 C C . LEU A 1 196 ? -1.409 6.327 21.270 1.00 97.06 196 LEU A C 1
ATOM 1607 O O . LEU A 1 196 ? -1.406 5.102 21.382 1.00 97.06 196 LEU A O 1
ATOM 1611 N N . ALA A 1 197 ? -2.445 7.067 21.667 1.00 97.81 197 ALA A N 1
ATOM 1612 C CA . ALA A 1 197 ? -3.624 6.509 22.322 1.00 97.81 197 ALA A CA 1
ATOM 1613 C C . ALA A 1 197 ? -4.379 5.514 21.420 1.00 97.81 197 ALA A C 1
ATOM 1615 O O . ALA A 1 197 ? -4.838 4.462 21.881 1.00 97.81 197 ALA A O 1
ATOM 1616 N N . GLY A 1 198 ? -4.510 5.818 20.124 1.00 98.06 198 GLY A N 1
ATOM 1617 C CA . GLY A 1 198 ? -5.084 4.900 19.136 1.00 98.06 198 GLY A CA 1
ATOM 1618 C C . GLY A 1 198 ? -4.231 3.644 18.951 1.00 98.06 198 GLY A C 1
ATOM 1619 O O . GLY A 1 198 ? -4.750 2.519 18.941 1.00 98.06 198 GLY A O 1
ATOM 1620 N N . PHE A 1 199 ? -2.912 3.819 18.865 1.00 98.31 199 PHE A N 1
ATOM 1621 C CA . PHE A 1 199 ? -1.967 2.718 18.719 1.00 98.31 199 PHE A CA 1
ATOM 1622 C C . PHE A 1 199 ? -1.998 1.788 19.936 1.00 98.31 199 PHE A C 1
ATOM 1624 O O . PHE A 1 199 ? -2.215 0.585 19.791 1.00 98.31 199 PHE A O 1
ATOM 1631 N N . GLU A 1 200 ? -1.857 2.338 21.142 1.00 98.50 200 GLU A N 1
ATOM 1632 C CA . GLU A 1 200 ? -1.842 1.590 22.400 1.00 98.50 200 GLU A CA 1
ATOM 1633 C C . GLU A 1 200 ? -3.138 0.798 22.597 1.00 98.50 200 GLU A C 1
ATOM 1635 O O . GLU A 1 200 ? -3.103 -0.408 22.864 1.00 98.50 200 GLU A O 1
ATOM 1640 N N . ARG A 1 201 ? -4.298 1.436 22.389 1.00 98.38 201 ARG A N 1
ATOM 1641 C CA . ARG A 1 201 ? -5.604 0.771 22.513 1.00 98.38 201 ARG A CA 1
ATOM 1642 C C . ARG A 1 201 ? -5.712 -0.442 21.588 1.00 98.38 201 ARG A C 1
ATOM 1644 O O . ARG A 1 201 ? -6.199 -1.495 22.006 1.00 98.38 201 ARG A O 1
ATOM 1651 N N . SER A 1 202 ? -5.240 -0.305 20.352 1.00 98.50 202 SER A N 1
ATOM 1652 C CA . SER A 1 202 ? -5.221 -1.395 19.370 1.00 98.50 202 SER A CA 1
ATOM 1653 C C . SER A 1 202 ? -4.272 -2.505 19.796 1.00 98.50 202 SER A C 1
ATOM 1655 O O . SER A 1 202 ? -4.647 -3.676 19.787 1.00 98.50 202 SER A O 1
ATOM 1657 N N . TYR A 1 203 ? -3.069 -2.141 20.233 1.00 98.25 203 TYR A N 1
ATOM 1658 C CA . TYR A 1 203 ? -2.041 -3.083 20.654 1.00 98.25 203 TYR A CA 1
ATOM 1659 C C . TYR A 1 203 ? -2.524 -3.951 21.822 1.00 98.25 203 TYR A C 1
ATOM 1661 O O . TYR A 1 203 ? -2.474 -5.184 21.760 1.00 98.25 203 TYR A O 1
ATOM 1669 N N . LEU A 1 204 ? -3.087 -3.323 22.858 1.00 98.31 204 LEU A N 1
ATOM 1670 C CA . LEU A 1 204 ? -3.663 -4.015 24.012 1.00 98.31 204 LEU A CA 1
ATOM 1671 C C . LEU A 1 204 ? -4.836 -4.920 23.608 1.00 98.31 204 LEU A C 1
ATOM 1673 O O . LEU A 1 204 ? -4.938 -6.057 24.083 1.00 98.31 204 LEU A O 1
ATOM 1677 N N . PHE A 1 205 ? -5.702 -4.458 22.699 1.00 98.38 205 PHE A N 1
ATOM 1678 C CA . PHE A 1 205 ? -6.799 -5.269 22.171 1.00 98.38 205 PHE A CA 1
ATOM 1679 C C . PHE A 1 205 ? -6.292 -6.524 21.448 1.00 98.38 205 PHE A C 1
ATOM 1681 O O . PHE A 1 205 ? -6.759 -7.630 21.747 1.00 98.38 205 PHE A O 1
ATOM 1688 N N . LEU A 1 206 ? -5.334 -6.366 20.530 1.00 97.44 206 LEU A N 1
ATOM 1689 C CA . LEU A 1 206 ? -4.740 -7.459 19.758 1.00 97.44 206 LEU A CA 1
ATOM 1690 C C . LEU A 1 206 ? -4.077 -8.482 20.689 1.00 97.44 206 LEU A C 1
ATOM 1692 O O . LEU A 1 206 ? -4.321 -9.687 20.577 1.00 97.44 206 LEU A O 1
ATOM 1696 N N . MET A 1 207 ? -3.321 -8.002 21.680 1.00 96.88 207 MET A N 1
ATOM 1697 C CA . MET A 1 207 ? -2.659 -8.839 22.680 1.00 96.88 207 MET A CA 1
ATOM 1698 C C . MET A 1 207 ? -3.644 -9.654 23.523 1.00 96.88 207 MET A C 1
ATOM 1700 O O . MET A 1 207 ? -3.405 -10.840 23.766 1.00 96.88 207 MET A O 1
ATOM 1704 N N . LYS A 1 208 ? -4.773 -9.059 23.927 1.00 97.75 208 LYS A N 1
ATOM 1705 C CA . LYS A 1 208 ? -5.809 -9.728 24.730 1.00 97.75 208 LYS A CA 1
ATOM 1706 C C . LYS A 1 208 ? -6.652 -10.724 23.924 1.00 97.75 208 LYS A C 1
ATOM 1708 O O . LYS A 1 208 ? -7.162 -11.690 24.488 1.00 97.75 208 LYS A O 1
ATOM 1713 N N . ASN A 1 209 ? -6.809 -10.515 22.614 1.00 96.50 209 ASN A N 1
ATOM 1714 C CA . ASN A 1 209 ? -7.767 -11.254 21.783 1.00 96.50 209 ASN A CA 1
ATOM 1715 C C . ASN A 1 209 ? -7.131 -12.210 20.762 1.00 96.50 209 ASN A C 1
ATOM 1717 O O . ASN A 1 209 ? -7.839 -12.687 19.875 1.00 96.50 209 ASN A O 1
ATOM 1721 N N . LYS A 1 210 ? -5.843 -12.560 20.903 1.00 93.88 210 LYS A N 1
ATOM 1722 C CA . LYS A 1 210 ? -5.095 -13.437 19.972 1.00 93.88 210 LYS A CA 1
ATOM 1723 C C . LYS A 1 210 ? -5.905 -14.635 19.459 1.00 93.88 210 LYS A C 1
ATOM 1725 O O . LYS A 1 210 ? -6.097 -14.770 18.258 1.00 93.88 210 LYS A O 1
ATOM 1730 N N . LYS A 1 211 ? -6.480 -15.444 20.363 1.00 93.81 211 LYS A N 1
ATOM 1731 C CA . LYS A 1 211 ? -7.266 -16.648 20.009 1.00 93.81 211 LYS A CA 1
ATOM 1732 C C . LYS A 1 211 ? -8.494 -16.361 19.133 1.00 93.81 211 LYS A C 1
ATOM 1734 O O . LYS A 1 211 ? -8.893 -17.224 18.363 1.00 93.81 211 LYS A O 1
ATOM 1739 N N . LYS A 1 212 ? -9.098 -15.175 19.257 1.00 94.00 212 LYS A N 1
ATOM 1740 C CA . LYS A 1 212 ? -10.244 -14.748 18.437 1.00 94.00 212 LYS A CA 1
ATOM 1741 C C . LYS A 1 212 ? -9.812 -14.138 17.102 1.00 94.00 212 LYS A C 1
ATOM 1743 O O . LYS A 1 212 ? -10.604 -14.127 16.170 1.00 94.00 212 LYS A O 1
ATOM 1748 N N . ILE A 1 213 ? -8.577 -13.641 17.013 1.00 93.06 213 ILE A N 1
ATOM 1749 C CA . ILE A 1 213 ? -8.029 -12.972 15.825 1.00 93.06 213 ILE A CA 1
ATOM 1750 C C . ILE A 1 213 ? -7.385 -13.976 14.863 1.00 93.06 213 ILE A C 1
ATOM 1752 O O . ILE A 1 213 ? -7.591 -13.882 13.658 1.00 93.06 213 ILE A O 1
ATOM 1756 N N . THR A 1 214 ? -6.654 -14.973 15.370 1.00 88.94 214 THR A N 1
ATOM 1757 C CA . THR A 1 214 ? -5.967 -15.977 14.536 1.00 88.94 214 THR A CA 1
ATOM 1758 C C . THR A 1 214 ? -6.864 -16.647 13.480 1.00 88.94 214 THR A C 1
ATOM 1760 O O . THR A 1 214 ? -6.384 -16.834 12.364 1.00 88.94 214 THR A O 1
ATOM 1763 N N . PRO A 1 215 ? -8.152 -16.967 13.741 1.00 90.12 215 PRO A N 1
ATOM 1764 C CA . PRO A 1 215 ? -9.029 -17.557 12.728 1.00 90.12 215 PRO A CA 1
ATOM 1765 C C . PRO A 1 215 ? -9.237 -16.699 11.472 1.00 90.12 215 PRO A C 1
ATOM 1767 O O . PRO A 1 215 ? -9.436 -17.265 10.400 1.00 90.12 215 PRO A O 1
ATOM 1770 N N . PHE A 1 216 ? -9.147 -15.364 11.572 1.00 88.81 216 PHE A N 1
ATOM 1771 C CA . PHE A 1 216 ? -9.202 -14.482 10.398 1.00 88.81 216 PHE A CA 1
ATOM 1772 C C . PHE A 1 216 ? -7.997 -14.690 9.480 1.00 88.81 216 PHE A C 1
ATOM 1774 O O . PHE A 1 216 ? -8.134 -14.521 8.278 1.00 88.81 216 PHE A O 1
ATOM 1781 N N . PHE A 1 217 ? -6.850 -15.098 10.035 1.00 84.75 217 PHE A N 1
ATOM 1782 C CA . PHE A 1 217 ? -5.574 -15.232 9.330 1.00 84.75 217 PHE A CA 1
ATOM 1783 C C . PHE A 1 217 ? -5.096 -16.683 9.166 1.00 84.75 217 PHE A C 1
ATOM 1785 O O . PHE A 1 217 ? -3.915 -16.945 8.937 1.00 84.75 217 PHE A O 1
ATOM 1792 N N . ASN A 1 218 ? -6.002 -17.657 9.301 1.00 77.62 218 ASN A N 1
ATOM 1793 C CA . ASN A 1 218 ? -5.642 -19.069 9.216 1.00 77.62 218 ASN A CA 1
ATOM 1794 C C . ASN A 1 218 ? -5.259 -19.462 7.781 1.00 77.62 218 ASN A C 1
ATOM 1796 O O . ASN A 1 218 ? -6.110 -19.409 6.898 1.00 77.62 218 ASN A O 1
ATOM 1800 N N . LYS A 1 219 ? -4.027 -19.959 7.589 1.00 65.94 219 LYS A N 1
ATOM 1801 C CA . LYS A 1 219 ? -3.443 -20.436 6.319 1.00 65.94 219 LYS A CA 1
ATOM 1802 C C . LYS A 1 219 ? -4.389 -21.283 5.469 1.00 65.94 219 LYS A C 1
ATOM 1804 O O . LYS A 1 219 ? -4.306 -21.219 4.244 1.00 65.94 219 LYS A O 1
ATOM 1809 N N . ASP A 1 220 ? -5.308 -22.030 6.082 1.00 68.88 220 ASP A N 1
ATOM 1810 C CA . ASP A 1 220 ? -6.244 -22.858 5.328 1.00 68.88 220 ASP A CA 1
ATOM 1811 C C . ASP A 1 220 ? -7.243 -22.090 4.456 1.00 68.88 220 ASP A C 1
ATOM 1813 O O . ASP A 1 220 ? -7.678 -22.603 3.421 1.00 68.88 220 ASP A O 1
ATOM 1817 N N . ASN A 1 221 ? -7.493 -20.827 4.796 1.00 68.56 221 ASN A N 1
ATOM 1818 C CA . ASN A 1 221 ? -8.384 -19.923 4.073 1.00 68.56 221 ASN A CA 1
ATOM 1819 C C . ASN A 1 221 ? -7.638 -18.951 3.135 1.00 68.56 221 ASN A C 1
ATOM 1821 O O . ASN A 1 221 ? -8.275 -18.224 2.377 1.00 68.56 221 ASN A O 1
ATOM 1825 N N . PHE A 1 222 ? -6.298 -18.943 3.149 1.00 75.88 222 PHE A N 1
ATOM 1826 C CA . PHE A 1 222 ? -5.475 -17.984 2.400 1.00 75.88 222 PHE A CA 1
ATOM 1827 C C . PHE A 1 222 ? -5.005 -18.617 1.103 1.00 75.88 222 PHE A C 1
ATOM 1829 O O . PHE A 1 222 ? -3.948 -19.240 1.034 1.00 75.88 222 PHE A O 1
ATOM 1836 N N . ASN A 1 223 ? -5.822 -18.492 0.062 1.00 81.12 223 ASN A N 1
ATOM 1837 C CA . ASN A 1 223 ? -5.450 -18.915 -1.285 1.00 81.12 223 ASN A CA 1
ATOM 1838 C C . ASN A 1 223 ? -5.514 -17.763 -2.291 1.00 81.12 223 ASN A C 1
ATOM 1840 O O . ASN A 1 223 ? -6.027 -17.925 -3.396 1.00 81.12 223 ASN A O 1
ATOM 1844 N N . PHE A 1 224 ? -5.027 -16.600 -1.872 1.00 86.38 224 PHE A N 1
ATOM 1845 C CA . PHE A 1 224 ? -4.925 -15.400 -2.692 1.00 86.38 224 PHE A CA 1
ATOM 1846 C C . PHE A 1 224 ? -3.478 -14.887 -2.697 1.00 86.38 224 PHE A C 1
ATOM 1848 O O . PHE A 1 224 ? -2.715 -15.200 -1.774 1.00 86.38 224 PHE A O 1
ATOM 1855 N N . PRO A 1 225 ? -3.081 -14.159 -3.751 1.00 88.75 225 PRO A N 1
ATOM 1856 C CA . PRO A 1 225 ? -1.760 -13.560 -3.856 1.00 88.75 225 PRO A CA 1
ATOM 1857 C C . PRO A 1 225 ? -1.581 -12.426 -2.838 1.00 88.75 225 PRO A C 1
ATOM 1859 O O . PRO A 1 225 ? -2.504 -11.659 -2.579 1.00 88.75 225 PRO A O 1
ATOM 1862 N N . ILE A 1 226 ? -0.373 -12.318 -2.290 1.00 89.75 226 ILE A N 1
ATOM 1863 C CA . ILE A 1 226 ? 0.105 -11.181 -1.496 1.00 89.75 226 ILE A CA 1
ATOM 1864 C C . ILE A 1 226 ? 1.236 -10.529 -2.278 1.00 89.75 226 ILE A C 1
ATOM 1866 O O . ILE A 1 226 ? 2.178 -11.228 -2.665 1.00 89.75 226 ILE A O 1
ATOM 1870 N N . ARG A 1 227 ? 1.153 -9.218 -2.514 1.00 90.88 227 ARG A N 1
ATOM 1871 C CA . ARG A 1 227 ? 2.160 -8.463 -3.265 1.00 90.88 227 ARG A CA 1
ATOM 1872 C C . ARG A 1 227 ? 3.526 -8.612 -2.606 1.00 90.88 227 ARG A C 1
ATOM 1874 O O . ARG A 1 227 ? 3.666 -8.414 -1.402 1.00 90.88 227 A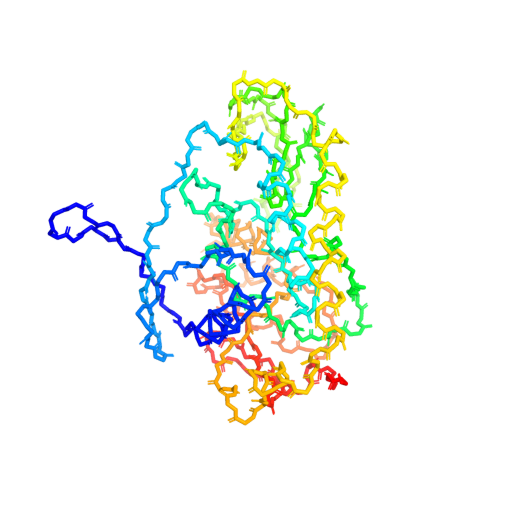RG A O 1
ATOM 1881 N N . PHE A 1 228 ? 4.535 -8.927 -3.411 1.00 88.06 228 PHE A N 1
ATOM 1882 C CA . PHE A 1 228 ? 5.927 -8.895 -2.986 1.00 88.06 228 PHE A CA 1
ATOM 1883 C C . PHE A 1 228 ? 6.665 -7.814 -3.771 1.00 88.06 228 PHE A C 1
ATOM 1885 O O . PHE A 1 228 ? 6.623 -7.795 -5.003 1.00 88.06 228 PHE A O 1
ATOM 1892 N N . LEU A 1 229 ? 7.318 -6.903 -3.054 1.00 84.88 229 LEU A N 1
ATOM 1893 C CA . LEU A 1 229 ? 8.007 -5.754 -3.624 1.00 84.88 229 LEU A CA 1
ATOM 1894 C C . LEU A 1 229 ? 9.490 -6.079 -3.685 1.00 84.88 229 LEU A C 1
ATOM 1896 O O . LEU A 1 229 ? 10.238 -5.840 -2.741 1.00 84.88 229 LEU A O 1
ATOM 1900 N N . LEU A 1 230 ? 9.896 -6.661 -4.810 1.00 82.12 230 LEU A N 1
ATOM 1901 C CA . LEU A 1 230 ? 11.292 -7.011 -5.047 1.00 82.12 230 LEU A CA 1
ATOM 1902 C C . LEU A 1 230 ? 12.170 -5.757 -5.151 1.00 82.12 230 LEU A C 1
ATOM 1904 O O . LEU A 1 230 ? 13.272 -5.705 -4.611 1.00 82.12 230 LEU A O 1
ATOM 1908 N N . ARG A 1 231 ? 11.646 -4.726 -5.819 1.00 81.62 231 ARG A N 1
ATOM 1909 C CA . ARG A 1 231 ? 12.254 -3.404 -5.979 1.00 81.62 231 ARG A CA 1
ATOM 1910 C C . ARG A 1 231 ? 11.175 -2.336 -5.917 1.00 81.62 231 ARG A C 1
ATOM 1912 O O . ARG A 1 231 ? 9.987 -2.617 -6.065 1.00 81.62 231 ARG A O 1
ATOM 1919 N N . ASN A 1 232 ? 11.605 -1.092 -5.737 1.00 79.75 232 ASN A N 1
ATOM 1920 C CA . ASN A 1 232 ? 10.709 0.051 -5.832 1.00 79.75 232 ASN A CA 1
ATOM 1921 C C . ASN A 1 232 ? 10.149 0.168 -7.261 1.00 79.75 232 ASN A C 1
ATOM 1923 O O . ASN A 1 232 ? 10.913 0.255 -8.223 1.00 79.75 232 ASN A O 1
ATOM 1927 N N . THR A 1 233 ? 8.824 0.236 -7.387 1.00 82.38 233 THR A N 1
ATOM 1928 C CA . THR A 1 233 ? 8.108 0.388 -8.660 1.00 82.38 233 THR A CA 1
ATOM 1929 C C . THR A 1 233 ? 8.574 1.595 -9.481 1.00 82.38 233 THR A C 1
ATOM 1931 O O . THR A 1 233 ? 8.609 1.524 -10.708 1.00 82.38 233 THR A O 1
ATOM 1934 N N . PHE A 1 234 ? 8.999 2.683 -8.828 1.00 81.88 234 PHE A N 1
ATOM 1935 C CA . PHE A 1 234 ? 9.560 3.856 -9.502 1.00 81.88 234 PHE A CA 1
ATOM 1936 C C . PHE A 1 234 ? 10.807 3.513 -10.326 1.00 81.88 234 PHE A C 1
ATOM 1938 O O . PHE A 1 234 ? 10.965 4.019 -11.436 1.00 81.88 234 PHE A O 1
ATOM 1945 N N . LEU A 1 235 ? 11.671 2.628 -9.815 1.00 83.94 235 LEU A N 1
ATOM 1946 C CA . LEU A 1 235 ? 12.871 2.205 -10.535 1.00 83.94 235 LEU A CA 1
ATOM 1947 C C . LEU A 1 235 ? 12.497 1.446 -11.811 1.00 83.94 235 LEU A C 1
ATOM 1949 O O . LEU A 1 235 ? 13.040 1.748 -12.869 1.00 83.94 235 LEU A O 1
ATOM 1953 N N . TYR A 1 236 ? 11.527 0.528 -11.743 1.00 89.94 236 TYR A N 1
ATOM 1954 C CA . TYR A 1 236 ? 11.039 -0.166 -12.937 1.00 89.94 236 TYR A CA 1
ATOM 1955 C C . TYR A 1 236 ? 10.415 0.789 -13.949 1.00 89.94 236 TYR A C 1
ATOM 1957 O O . TYR A 1 236 ? 10.710 0.689 -15.135 1.00 89.94 236 TYR A O 1
ATOM 1965 N N . ALA A 1 237 ? 9.581 1.731 -13.499 1.00 87.25 237 ALA A N 1
ATOM 1966 C CA . ALA A 1 237 ? 8.962 2.711 -14.387 1.00 87.25 237 ALA A CA 1
ATOM 1967 C C . ALA A 1 237 ? 10.017 3.567 -15.100 1.00 87.25 237 ALA A C 1
ATOM 1969 O O . ALA A 1 237 ? 9.888 3.853 -16.290 1.00 87.25 237 ALA A O 1
ATOM 1970 N N . HIS A 1 238 ? 11.080 3.936 -14.384 1.00 85.25 238 HIS A N 1
ATOM 1971 C CA . HIS A 1 238 ? 12.185 4.688 -14.950 1.00 85.25 238 HIS A CA 1
ATOM 1972 C C . HIS A 1 238 ? 12.995 3.870 -15.963 1.00 85.25 238 HIS A C 1
ATOM 1974 O O . HIS A 1 238 ? 13.192 4.333 -17.083 1.00 85.25 238 HIS A O 1
ATOM 1980 N N . VAL A 1 239 ? 13.403 2.644 -15.613 1.00 89.62 239 VAL A N 1
ATOM 1981 C CA . VAL A 1 239 ? 14.125 1.752 -16.538 1.00 89.62 239 VAL A CA 1
ATOM 1982 C C . VAL A 1 239 ? 13.281 1.460 -17.775 1.00 89.62 239 VAL A C 1
ATOM 1984 O O . VAL A 1 239 ? 13.784 1.564 -18.887 1.00 89.62 239 VAL A O 1
ATOM 1987 N N . LEU A 1 240 ? 11.986 1.175 -17.619 1.00 92.94 240 LEU A N 1
ATOM 1988 C CA . LEU A 1 240 ? 11.085 0.965 -18.748 1.00 92.94 240 LEU A CA 1
ATOM 1989 C C . LEU A 1 240 ? 11.055 2.187 -19.679 1.00 92.94 240 LEU A C 1
ATOM 1991 O O . LEU A 1 240 ? 11.228 2.022 -20.886 1.00 92.94 240 LEU A O 1
ATOM 1995 N N . HIS A 1 241 ? 10.894 3.393 -19.124 1.00 90.31 241 HIS A N 1
ATOM 1996 C CA . HIS A 1 241 ? 10.884 4.645 -19.885 1.00 90.31 241 HIS A CA 1
ATOM 1997 C C . HIS A 1 241 ? 12.182 4.870 -20.676 1.00 90.31 241 HIS A C 1
ATOM 1999 O O . HIS A 1 241 ? 12.131 5.212 -21.854 1.00 90.31 241 HIS A O 1
ATOM 2005 N N . GLU A 1 242 ? 13.345 4.650 -20.065 1.00 87.69 242 GLU A N 1
ATOM 2006 C CA . GLU A 1 242 ? 14.628 4.816 -20.759 1.00 87.69 242 GLU A CA 1
ATOM 2007 C C . GLU A 1 242 ? 14.880 3.697 -21.788 1.00 87.69 242 GLU A C 1
ATOM 2009 O O . GLU A 1 242 ? 15.419 3.952 -22.870 1.00 87.69 242 GLU A O 1
ATOM 2014 N N . SER A 1 243 ? 14.415 2.472 -21.504 1.00 91.56 243 SER A N 1
ATOM 2015 C CA . SER A 1 243 ? 14.587 1.297 -22.376 1.00 91.56 243 SER A CA 1
ATOM 2016 C C . SER A 1 243 ? 13.902 1.431 -23.740 1.00 91.56 243 SER A C 1
ATOM 2018 O O . SER A 1 243 ? 14.219 0.672 -24.653 1.00 91.56 243 SER A O 1
ATOM 2020 N N . ILE A 1 244 ? 12.949 2.361 -23.880 1.00 91.75 244 ILE A N 1
ATOM 2021 C CA . ILE A 1 244 ? 12.219 2.629 -25.128 1.00 91.75 244 ILE A CA 1
ATOM 2022 C C . ILE A 1 244 ? 12.776 3.839 -25.897 1.00 91.75 244 ILE A C 1
ATOM 2024 O O . ILE A 1 244 ? 12.126 4.354 -26.807 1.00 91.75 244 ILE A O 1
ATOM 2028 N N . SER A 1 245 ? 13.977 4.312 -25.551 1.00 90.12 245 SER A N 1
ATOM 2029 C CA . SER A 1 245 ? 14.668 5.344 -26.327 1.00 90.12 245 SER A CA 1
ATOM 2030 C C . SER A 1 245 ? 15.017 4.851 -27.746 1.00 90.12 245 SER A C 1
ATOM 2032 O O . SER A 1 245 ? 15.302 3.667 -27.935 1.00 90.12 245 SER A O 1
ATOM 2034 N N . PRO A 1 246 ? 15.057 5.735 -28.766 1.00 88.88 246 PRO A N 1
ATOM 2035 C CA . PRO A 1 246 ? 15.369 5.327 -30.141 1.00 88.88 246 PRO A CA 1
ATOM 2036 C C . PRO A 1 246 ? 16.706 4.585 -30.292 1.00 88.88 246 PRO A C 1
ATOM 2038 O O . PRO A 1 246 ? 16.813 3.677 -31.112 1.00 88.88 246 PRO A O 1
ATOM 2041 N N . ILE A 1 247 ? 17.708 4.948 -29.482 1.00 87.69 247 ILE A N 1
ATOM 2042 C CA . ILE A 1 247 ? 19.029 4.306 -29.479 1.00 87.69 247 ILE A CA 1
ATOM 2043 C C . ILE A 1 247 ? 18.888 2.831 -29.079 1.00 87.69 247 ILE A C 1
ATOM 2045 O O . ILE A 1 247 ? 19.318 1.958 -29.825 1.00 87.69 247 ILE A O 1
ATOM 2049 N N . LEU A 1 248 ? 18.208 2.548 -27.963 1.00 89.38 248 LEU A N 1
ATOM 2050 C CA . LEU A 1 248 ? 18.031 1.183 -27.454 1.00 89.38 248 LEU A CA 1
ATOM 2051 C C . LEU A 1 248 ? 17.005 0.356 -28.239 1.00 89.38 248 LEU A C 1
ATOM 2053 O O . LEU A 1 248 ? 17.019 -0.865 -28.163 1.00 89.38 248 LEU A O 1
ATOM 2057 N N . LEU A 1 249 ? 16.112 0.987 -29.005 1.00 91.25 249 LEU A N 1
ATOM 2058 C CA . LEU A 1 249 ? 15.161 0.274 -29.866 1.00 91.25 249 LEU A CA 1
ATOM 2059 C C . LEU A 1 249 ? 15.760 -0.169 -31.210 1.00 91.25 249 LEU A C 1
ATOM 2061 O O . LEU A 1 249 ? 15.086 -0.875 -31.961 1.00 91.25 249 LEU A O 1
ATOM 2065 N N . THR A 1 250 ? 16.997 0.232 -31.522 1.00 91.81 250 THR A N 1
ATOM 2066 C CA . THR A 1 250 ? 17.669 -0.150 -32.775 1.00 91.81 250 THR A CA 1
ATOM 2067 C C . THR A 1 250 ? 18.156 -1.603 -32.742 1.00 91.81 250 THR A C 1
ATOM 2069 O O . THR A 1 250 ? 18.052 -2.297 -33.753 1.00 91.81 250 THR A O 1
ATOM 2072 N N . ASP A 1 251 ? 18.619 -2.086 -31.583 1.00 92.50 251 ASP A N 1
ATOM 2073 C CA . ASP A 1 251 ? 19.030 -3.476 -31.358 1.00 92.50 251 ASP A CA 1
ATOM 2074 C C . ASP A 1 251 ? 18.379 -4.027 -30.078 1.00 92.50 251 ASP A C 1
ATOM 2076 O O . ASP A 1 251 ? 18.431 -3.427 -29.003 1.00 92.50 251 ASP A O 1
ATOM 2080 N N . 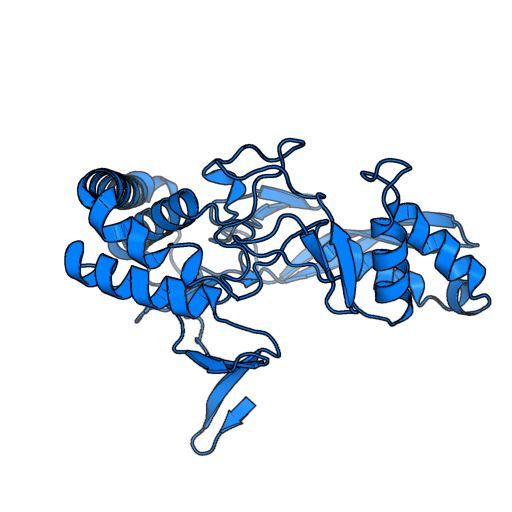ARG A 1 252 ? 17.771 -5.215 -30.178 1.00 93.75 252 ARG A N 1
ATOM 2081 C CA . ARG A 1 252 ? 17.162 -5.907 -29.036 1.00 93.75 252 ARG A CA 1
ATOM 2082 C C . ARG A 1 252 ? 18.182 -6.208 -27.933 1.00 93.75 252 ARG A C 1
ATOM 2084 O O . ARG A 1 252 ? 17.813 -6.167 -26.761 1.00 93.75 252 ARG A O 1
ATOM 2091 N N . ASN A 1 253 ? 19.417 -6.547 -28.293 1.00 93.50 253 ASN A N 1
ATOM 2092 C CA . ASN A 1 253 ? 20.465 -6.882 -27.335 1.00 93.50 253 ASN A CA 1
ATOM 2093 C C . ASN A 1 253 ? 20.906 -5.650 -26.544 1.00 93.50 253 ASN A C 1
ATOM 2095 O O . ASN A 1 253 ? 21.066 -5.758 -25.335 1.00 93.50 253 ASN A O 1
ATOM 2099 N N . ASP A 1 254 ? 20.993 -4.478 -27.177 1.00 90.81 254 ASP A N 1
ATOM 2100 C CA . ASP A 1 254 ? 21.314 -3.227 -26.478 1.00 90.81 254 ASP A CA 1
ATOM 2101 C C . ASP A 1 254 ? 20.260 -2.906 -25.411 1.00 90.81 254 ASP A C 1
ATOM 2103 O O . ASP A 1 254 ? 20.593 -2.562 -24.274 1.00 90.81 254 ASP A O 1
ATOM 2107 N N . ARG A 1 255 ? 18.972 -3.095 -25.738 1.00 93.00 255 ARG A N 1
ATOM 2108 C CA . ARG A 1 255 ? 17.880 -2.947 -24.766 1.00 93.00 255 ARG A CA 1
ATOM 2109 C C . ARG A 1 255 ? 18.000 -3.935 -23.605 1.00 93.00 255 ARG A C 1
ATOM 2111 O O . ARG A 1 255 ? 17.746 -3.551 -22.469 1.00 93.00 255 ARG A O 1
ATOM 2118 N N . ILE A 1 256 ? 18.370 -5.187 -23.877 1.00 93.62 256 ILE A N 1
ATOM 2119 C CA . ILE A 1 256 ? 18.570 -6.213 -22.841 1.00 93.62 256 ILE A CA 1
ATOM 2120 C C . ILE A 1 256 ? 19.726 -5.832 -21.924 1.00 93.62 256 ILE A C 1
ATOM 2122 O O . ILE A 1 256 ? 19.511 -5.735 -20.721 1.00 93.62 256 ILE A O 1
ATOM 2126 N N . ILE A 1 257 ? 20.895 -5.525 -22.491 1.00 90.25 257 ILE A N 1
ATOM 2127 C CA . ILE A 1 257 ? 22.098 -5.134 -21.743 1.00 90.25 257 ILE A CA 1
ATOM 2128 C C . ILE A 1 257 ? 21.805 -3.919 -20.854 1.00 90.25 257 ILE A C 1
ATOM 2130 O O . ILE A 1 257 ? 22.277 -3.842 -19.721 1.00 90.25 257 ILE A O 1
ATOM 2134 N N . PHE A 1 258 ? 21.000 -2.969 -21.338 1.00 89.88 258 PHE A N 1
ATOM 2135 C CA . PHE A 1 258 ? 20.550 -1.837 -20.534 1.00 89.88 258 PHE A CA 1
ATOM 2136 C C . PHE A 1 258 ? 19.686 -2.265 -19.333 1.00 89.88 258 PHE A C 1
ATOM 2138 O O . PHE A 1 258 ? 19.915 -1.791 -18.221 1.00 89.88 258 PHE A O 1
ATOM 2145 N N . ILE A 1 259 ? 18.706 -3.155 -19.529 1.00 91.25 259 ILE A N 1
ATOM 2146 C CA . ILE A 1 259 ? 17.810 -3.606 -18.450 1.00 91.25 259 ILE A CA 1
ATOM 2147 C C . ILE A 1 259 ? 18.556 -4.493 -17.440 1.00 91.25 259 ILE A C 1
ATOM 2149 O O . ILE A 1 259 ? 18.318 -4.378 -16.238 1.00 91.25 259 ILE A O 1
ATOM 2153 N N . GLU A 1 260 ? 19.495 -5.325 -17.897 1.00 89.69 260 GLU A N 1
ATOM 2154 C CA . GLU A 1 260 ? 20.330 -6.202 -17.059 1.00 89.69 260 GLU A CA 1
ATOM 2155 C C . GLU A 1 260 ? 21.177 -5.431 -16.035 1.00 89.69 260 GLU A C 1
ATOM 2157 O O . GLU A 1 260 ? 21.605 -5.997 -15.034 1.00 89.69 260 GLU A O 1
ATOM 2162 N N . GLN A 1 261 ? 21.334 -4.112 -16.181 1.00 84.94 261 GLN A N 1
ATOM 2163 C CA . GLN A 1 261 ? 21.951 -3.265 -15.151 1.00 84.94 261 GLN A CA 1
ATOM 2164 C C . GLN A 1 261 ? 21.166 -3.247 -13.824 1.00 84.94 261 GLN A C 1
ATOM 2166 O O . GLN A 1 261 ? 21.686 -2.788 -12.804 1.00 84.94 261 GLN A O 1
ATOM 2171 N N . LEU A 1 262 ? 19.937 -3.782 -13.804 1.00 82.94 262 LEU A N 1
ATOM 2172 C CA . LEU A 1 262 ? 19.177 -4.070 -12.588 1.00 82.94 262 LEU A CA 1
ATOM 2173 C C . LEU A 1 262 ? 19.778 -5.200 -11.730 1.00 82.94 262 LEU A C 1
ATOM 2175 O O . LEU A 1 262 ? 19.282 -5.406 -10.628 1.00 82.94 262 LEU A O 1
ATOM 2179 N N . ASP A 1 263 ? 20.834 -5.896 -12.158 1.00 74.31 263 ASP A N 1
ATOM 2180 C CA . ASP A 1 263 ? 21.388 -7.099 -11.509 1.00 74.31 263 ASP A CA 1
ATOM 2181 C C . ASP A 1 263 ? 21.551 -7.003 -9.975 1.00 74.31 263 ASP A C 1
ATOM 2183 O O . ASP A 1 263 ? 21.164 -7.899 -9.234 1.00 74.31 263 ASP A O 1
ATOM 2187 N N . LYS A 1 264 ? 21.968 -5.861 -9.418 1.00 67.00 264 LYS A N 1
ATOM 2188 C CA . LYS A 1 264 ? 22.024 -5.679 -7.949 1.00 67.00 264 LYS A CA 1
ATOM 2189 C C . LYS A 1 264 ? 20.645 -5.352 -7.370 1.00 67.00 264 LYS A C 1
ATOM 2191 O O . LYS A 1 264 ? 20.057 -4.389 -7.850 1.00 67.00 264 LYS A O 1
ATOM 2196 N N . PRO A 1 265 ? 20.145 -5.998 -6.296 1.00 58.75 265 PRO A N 1
ATOM 2197 C CA . PRO A 1 265 ? 20.903 -6.756 -5.302 1.00 58.75 265 PRO A CA 1
ATOM 2198 C C . PRO A 1 265 ? 20.820 -8.285 -5.465 1.00 58.75 265 PRO A C 1
ATOM 2200 O O . PRO A 1 265 ? 20.963 -8.995 -4.470 1.00 58.75 265 PRO A O 1
ATOM 2203 N N . PHE A 1 266 ? 20.536 -8.816 -6.656 1.00 62.06 266 PHE A N 1
ATOM 2204 C CA . PHE A 1 266 ? 20.466 -10.264 -6.834 1.00 62.06 266 PHE A CA 1
ATOM 2205 C C . PHE A 1 266 ? 21.835 -10.921 -6.633 1.00 62.06 266 PHE A C 1
ATOM 2207 O O . PHE A 1 266 ? 22.883 -10.344 -6.915 1.00 62.06 266 PHE A O 1
ATOM 2214 N N . ASN A 1 267 ? 21.811 -12.147 -6.107 1.00 55.25 267 ASN A N 1
ATOM 2215 C CA . ASN A 1 267 ? 22.962 -13.042 -6.151 1.00 55.25 267 ASN A CA 1
ATOM 2216 C C . ASN A 1 267 ? 22.964 -13.766 -7.504 1.00 55.25 267 ASN A C 1
ATOM 2218 O O . ASN A 1 267 ? 21.890 -14.072 -8.020 1.00 55.25 267 ASN A O 1
ATOM 2222 N N . GLU A 1 268 ? 24.145 -14.160 -7.986 1.00 54.28 268 GLU A N 1
ATOM 2223 C CA . GLU A 1 268 ? 24.404 -14.820 -9.286 1.00 54.28 268 GLU A CA 1
ATOM 2224 C C . GLU A 1 268 ? 23.566 -16.092 -9.588 1.00 54.28 268 GLU A C 1
ATOM 2226 O O . GLU A 1 268 ? 23.617 -16.614 -10.694 1.00 54.28 268 GLU A O 1
ATOM 2231 N N . ASN A 1 269 ? 22.779 -16.606 -8.633 1.00 55.19 269 ASN A N 1
ATOM 2232 C CA . ASN A 1 269 ? 22.009 -17.854 -8.741 1.00 55.19 269 ASN A CA 1
ATOM 2233 C C . ASN A 1 269 ? 20.479 -17.668 -8.839 1.00 55.19 269 ASN A C 1
ATOM 2235 O O . ASN A 1 269 ? 19.742 -18.625 -8.595 1.00 55.19 269 ASN A O 1
ATOM 2239 N N . SER A 1 270 ? 19.982 -16.462 -9.122 1.00 70.94 270 SER A N 1
ATOM 2240 C CA . SER A 1 270 ? 18.541 -16.174 -9.174 1.00 70.94 270 SER A CA 1
ATOM 2241 C C . SER A 1 270 ? 18.084 -15.851 -10.598 1.00 70.94 270 SER A C 1
ATOM 2243 O O . SER A 1 270 ? 18.574 -14.901 -11.203 1.00 70.94 270 SER A O 1
ATOM 2245 N N . ASN A 1 271 ? 17.048 -16.546 -11.074 1.00 83.94 271 ASN A N 1
ATOM 2246 C CA . ASN A 1 271 ? 16.401 -16.253 -12.362 1.00 83.94 271 ASN A CA 1
ATOM 2247 C C . ASN A 1 271 ? 15.417 -15.061 -12.266 1.00 83.94 271 ASN A C 1
ATOM 2249 O O . ASN A 1 271 ? 14.594 -14.853 -13.158 1.00 83.94 271 ASN A O 1
ATOM 2253 N N . LEU A 1 272 ? 15.439 -14.299 -11.163 1.00 85.50 272 LEU A N 1
ATOM 2254 C CA . LEU A 1 272 ? 14.580 -13.126 -10.984 1.00 85.50 272 LEU A CA 1
ATOM 2255 C C . LEU A 1 272 ? 14.929 -12.010 -11.961 1.00 85.50 272 LEU A C 1
ATOM 2257 O O . LEU A 1 272 ? 14.011 -11.375 -12.472 1.00 85.50 272 LEU A O 1
ATOM 2261 N N . LEU A 1 273 ? 16.218 -11.796 -12.250 1.00 87.56 273 LEU A N 1
ATOM 2262 C CA . LEU A 1 273 ? 16.625 -10.787 -13.227 1.00 87.56 273 LEU A CA 1
ATOM 2263 C C . LEU A 1 273 ? 16.057 -11.118 -14.609 1.00 87.56 273 LEU A C 1
ATOM 2265 O O . LEU A 1 273 ? 15.457 -10.251 -15.232 1.00 87.56 273 LEU A O 1
ATOM 2269 N N . ASP A 1 274 ? 16.137 -12.381 -15.037 1.00 89.69 274 ASP A N 1
ATOM 2270 C CA . ASP A 1 274 ? 15.545 -12.829 -16.303 1.00 89.69 274 ASP A CA 1
ATOM 2271 C C . ASP A 1 274 ? 14.035 -12.555 -16.355 1.00 89.69 274 ASP A C 1
ATOM 2273 O O . ASP A 1 274 ? 13.506 -12.136 -17.387 1.00 89.69 274 ASP A O 1
ATOM 2277 N N . SER A 1 275 ? 13.334 -12.756 -15.233 1.00 91.69 275 SER A N 1
ATOM 2278 C CA . SER A 1 275 ? 11.910 -12.425 -15.115 1.00 91.69 275 SER A CA 1
ATOM 2279 C C . SER A 1 275 ? 11.659 -10.916 -15.213 1.00 91.69 275 SER A C 1
ATOM 2281 O O . SER A 1 275 ? 10.716 -10.508 -15.888 1.00 91.69 275 SER A O 1
ATOM 2283 N N . GLU A 1 276 ? 12.480 -10.078 -14.570 1.00 91.31 276 GLU A N 1
ATOM 2284 C CA . GLU A 1 276 ? 12.376 -8.616 -14.675 1.00 91.31 276 GLU A CA 1
ATOM 2285 C C . GLU A 1 276 ? 12.639 -8.134 -16.104 1.00 91.31 276 GLU A C 1
ATOM 2287 O O . GLU A 1 276 ? 11.872 -7.327 -16.631 1.00 91.31 276 GLU A O 1
ATOM 2292 N N . VAL A 1 277 ? 13.687 -8.658 -16.747 1.00 92.69 277 VAL A N 1
ATOM 2293 C CA . VAL A 1 277 ? 14.035 -8.366 -18.143 1.00 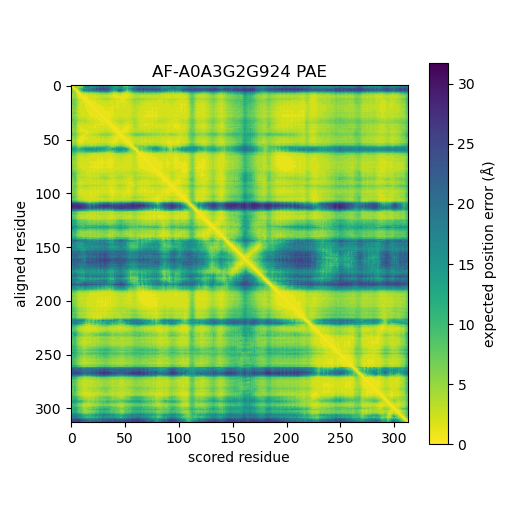92.69 277 VAL A CA 1
ATOM 2294 C C . VAL A 1 277 ? 12.880 -8.755 -19.064 1.00 92.69 277 VAL A C 1
ATOM 2296 O O . VAL A 1 277 ? 12.486 -7.957 -19.914 1.00 92.69 277 VAL A O 1
ATOM 2299 N N . ALA A 1 278 ? 12.297 -9.944 -18.889 1.00 94.19 278 ALA A N 1
ATOM 2300 C CA . ALA A 1 278 ? 11.177 -10.407 -19.704 1.00 94.19 278 ALA A CA 1
ATOM 2301 C C . ALA A 1 278 ? 9.937 -9.503 -19.582 1.00 94.19 278 ALA A C 1
ATOM 2303 O O . ALA A 1 278 ? 9.339 -9.155 -20.603 1.00 94.19 278 ALA A O 1
ATOM 2304 N N . ASP A 1 279 ? 9.571 -9.095 -18.364 1.00 95.12 279 ASP A N 1
ATOM 2305 C CA . ASP A 1 279 ? 8.432 -8.200 -18.125 1.00 95.12 279 ASP A CA 1
ATOM 2306 C C . ASP A 1 279 ? 8.688 -6.811 -18.750 1.00 95.12 279 ASP A C 1
ATOM 2308 O O . ASP A 1 279 ? 7.868 -6.318 -19.530 1.00 95.12 279 ASP A O 1
ATOM 2312 N N . ILE A 1 280 ? 9.866 -6.213 -18.522 1.00 94.44 280 ILE A N 1
ATOM 2313 C CA . ILE A 1 280 ? 10.203 -4.878 -19.054 1.00 94.44 280 ILE A CA 1
ATOM 2314 C C . ILE A 1 280 ? 10.297 -4.889 -20.587 1.00 94.44 280 ILE A C 1
ATOM 2316 O O . ILE A 1 280 ? 9.850 -3.944 -21.241 1.00 94.44 280 ILE A O 1
ATOM 2320 N N . LEU A 1 281 ? 10.817 -5.961 -21.195 1.00 94.81 281 LEU A N 1
ATOM 2321 C CA . LEU A 1 281 ? 10.837 -6.107 -22.655 1.00 94.81 281 LEU A CA 1
ATOM 2322 C C . LEU A 1 281 ? 9.429 -6.118 -23.264 1.00 94.81 281 LEU A C 1
ATOM 2324 O O . LEU A 1 281 ? 9.248 -5.574 -24.358 1.00 94.81 281 LEU A O 1
ATOM 2328 N N . ASN A 1 282 ? 8.449 -6.674 -22.547 1.00 94.75 282 ASN A N 1
ATOM 2329 C CA . ASN A 1 282 ? 7.030 -6.653 -22.914 1.00 94.75 282 ASN A CA 1
ATOM 2330 C C . ASN A 1 282 ? 6.328 -5.325 -22.575 1.00 94.75 282 ASN A C 1
ATOM 2332 O O . ASN A 1 282 ? 5.143 -5.167 -22.858 1.00 94.75 282 ASN A O 1
ATOM 2336 N N . ASN A 1 283 ? 7.074 -4.345 -22.060 1.00 93.81 283 ASN A N 1
ATOM 2337 C CA . ASN A 1 283 ? 6.597 -3.051 -21.576 1.00 93.81 283 ASN A CA 1
ATOM 2338 C C . ASN A 1 283 ? 5.698 -3.130 -20.337 1.00 93.81 283 ASN A C 1
ATOM 2340 O O . ASN A 1 283 ? 4.904 -2.219 -20.091 1.00 93.81 283 ASN A O 1
ATOM 2344 N N . ASP A 1 284 ? 5.860 -4.188 -19.547 1.00 94.06 284 ASP A N 1
ATOM 2345 C CA . ASP A 1 284 ? 5.198 -4.354 -18.265 1.00 94.06 284 ASP A CA 1
ATOM 2346 C C . ASP A 1 284 ? 6.140 -3.975 -17.116 1.00 94.06 284 ASP A C 1
ATOM 2348 O O . ASP A 1 284 ? 7.360 -4.133 -17.174 1.00 94.06 284 ASP A O 1
ATOM 2352 N N . ILE A 1 285 ? 5.556 -3.466 -16.032 1.00 92.31 285 ILE A N 1
ATOM 2353 C CA . ILE A 1 285 ? 6.265 -3.316 -14.761 1.00 92.31 285 ILE A CA 1
ATOM 2354 C C . ILE A 1 285 ? 6.304 -4.692 -14.089 1.00 92.31 285 ILE A C 1
ATOM 2356 O O . ILE A 1 285 ? 5.228 -5.257 -13.855 1.00 92.31 285 ILE A O 1
ATOM 2360 N N . PRO A 1 286 ? 7.489 -5.204 -13.701 1.00 92.62 286 PRO A N 1
ATOM 2361 C CA . PRO A 1 286 ? 7.592 -6.470 -12.997 1.00 92.62 286 PRO A CA 1
ATOM 2362 C C . PRO A 1 286 ? 6.664 -6.537 -11.783 1.00 92.62 286 PRO A C 1
ATOM 2364 O O . PRO A 1 286 ? 6.656 -5.667 -10.898 1.00 92.62 286 PRO A O 1
ATOM 2367 N N . TYR A 1 287 ? 5.846 -7.589 -11.746 1.00 91.50 287 TYR A N 1
ATOM 2368 C CA . TYR A 1 287 ? 4.849 -7.765 -10.700 1.00 91.50 287 TYR A CA 1
ATOM 2369 C C . TYR A 1 287 ? 4.936 -9.156 -10.072 1.00 91.50 287 TYR A C 1
ATOM 2371 O O . TYR A 1 287 ? 4.500 -10.135 -10.672 1.00 91.50 287 TYR A O 1
ATOM 2379 N N . TYR A 1 288 ? 5.419 -9.215 -8.829 1.00 90.81 288 TYR A N 1
ATOM 2380 C CA . TYR A 1 288 ? 5.547 -10.425 -8.031 1.00 90.81 288 TYR A CA 1
ATOM 2381 C C . TYR A 1 288 ? 4.528 -10.532 -6.895 1.00 90.81 288 TYR A C 1
ATOM 2383 O O . TYR A 1 288 ? 4.080 -9.539 -6.310 1.00 90.81 288 TYR A O 1
ATOM 2391 N N . TYR A 1 289 ? 4.189 -11.770 -6.561 1.00 90.31 289 TYR A N 1
ATOM 2392 C CA . TYR A 1 289 ? 3.349 -12.122 -5.431 1.00 90.31 289 TYR A CA 1
ATOM 2393 C C . TYR A 1 289 ? 3.785 -13.439 -4.791 1.00 90.31 289 TYR A C 1
ATOM 2395 O O . TYR A 1 289 ? 4.427 -14.299 -5.395 1.00 90.31 289 TYR A O 1
ATOM 2403 N N . SER A 1 290 ? 3.391 -13.598 -3.536 1.00 88.38 290 SER A N 1
ATOM 2404 C CA . SER A 1 290 ? 3.571 -14.800 -2.734 1.00 88.38 290 SER A CA 1
ATOM 2405 C C . SER A 1 290 ? 2.226 -15.281 -2.188 1.00 88.38 290 SER A C 1
ATOM 2407 O O . SER A 1 290 ? 1.178 -14.690 -2.445 1.00 88.38 290 SER A O 1
ATOM 2409 N N . ASN A 1 291 ? 2.235 -16.382 -1.446 1.00 84.56 291 ASN A N 1
ATOM 2410 C CA . ASN A 1 291 ? 1.058 -16.903 -0.760 1.00 84.56 291 ASN A CA 1
ATOM 2411 C C . ASN A 1 291 ? 1.495 -17.471 0.594 1.00 84.56 291 ASN A C 1
ATOM 2413 O O . ASN A 1 291 ? 2.505 -18.163 0.650 1.00 84.56 291 ASN A O 1
ATOM 2417 N N . LEU A 1 292 ? 0.726 -17.260 1.668 1.00 81.06 292 LEU A N 1
ATOM 2418 C CA . LEU A 1 292 ? 1.077 -17.737 3.020 1.00 81.06 292 LEU A CA 1
ATOM 2419 C C . LEU A 1 292 ? 1.246 -19.263 3.152 1.00 81.06 292 LEU A C 1
ATOM 2421 O O . LEU A 1 292 ? 1.822 -19.741 4.134 1.00 81.06 292 LEU A O 1
ATOM 2425 N N . ARG A 1 293 ? 0.731 -20.042 2.195 1.00 81.81 293 ARG A N 1
ATOM 2426 C CA . ARG A 1 293 ? 0.877 -21.506 2.122 1.00 81.81 293 ARG A CA 1
ATOM 2427 C C . ARG A 1 293 ? 2.140 -21.946 1.380 1.00 81.81 293 ARG A C 1
ATOM 2429 O O . ARG A 1 293 ? 2.471 -23.127 1.408 1.00 81.81 293 ARG A O 1
ATOM 2436 N N . SER A 1 294 ? 2.830 -21.027 0.712 1.00 78.88 294 SER A N 1
ATOM 2437 C CA . SER A 1 294 ? 3.963 -21.308 -0.164 1.00 78.88 294 SER A CA 1
ATOM 2438 C C . SER A 1 294 ? 5.171 -20.446 0.195 1.00 78.88 294 SER A C 1
ATOM 2440 O O . SER A 1 294 ? 5.056 -19.385 0.794 1.00 78.88 294 SER A O 1
ATOM 2442 N N . ARG A 1 295 ? 6.357 -20.908 -0.194 1.00 79.31 295 ARG A N 1
ATOM 2443 C CA . ARG A 1 295 ? 7.590 -20.104 -0.188 1.00 79.31 295 ARG A CA 1
ATOM 2444 C C . ARG A 1 295 ? 8.026 -19.708 -1.591 1.00 79.31 295 ARG A C 1
ATOM 2446 O O . ARG A 1 295 ? 9.173 -19.324 -1.792 1.00 79.31 295 ARG A O 1
ATOM 2453 N N . ALA A 1 296 ? 7.154 -19.932 -2.567 1.00 85.12 296 ALA A N 1
ATOM 2454 C CA . ALA A 1 296 ? 7.425 -19.577 -3.939 1.00 85.12 296 ALA A CA 1
ATOM 2455 C C . ALA A 1 296 ? 7.054 -18.117 -4.177 1.00 85.12 296 ALA A C 1
ATOM 2457 O O . ALA A 1 296 ? 5.967 -17.683 -3.783 1.00 85.12 296 ALA A O 1
ATOM 2458 N N . LEU A 1 297 ? 7.939 -17.419 -4.874 1.00 87.25 297 LEU A N 1
ATOM 2459 C CA . LEU A 1 297 ? 7.630 -16.154 -5.512 1.00 87.25 297 LEU A CA 1
ATOM 2460 C C . LEU A 1 297 ? 7.105 -16.452 -6.916 1.00 87.25 297 LEU A C 1
ATOM 2462 O O . LEU A 1 297 ? 7.620 -17.338 -7.599 1.00 87.25 297 LEU A O 1
ATOM 2466 N N . GLN A 1 298 ? 6.049 -15.759 -7.317 1.00 90.12 298 GLN A N 1
ATOM 2467 C CA . GLN A 1 298 ? 5.427 -15.901 -8.630 1.00 90.12 298 GLN A CA 1
ATOM 2468 C C . GLN A 1 298 ? 5.305 -14.530 -9.281 1.00 90.12 298 GLN A C 1
ATOM 2470 O O . GLN A 1 298 ? 5.022 -13.560 -8.581 1.00 90.12 298 GLN A O 1
ATOM 2475 N N . SER A 1 299 ? 5.494 -14.447 -10.596 1.00 89.12 299 SER A N 1
ATOM 2476 C CA . SER A 1 299 ? 5.218 -13.228 -11.359 1.00 89.12 299 SER A CA 1
ATOM 2477 C C . SER A 1 299 ? 3.822 -13.257 -11.987 1.00 89.12 299 SER A C 1
ATOM 2479 O O . SER A 1 299 ? 3.173 -14.304 -12.107 1.00 89.12 299 SER A O 1
ATOM 2481 N N . SER A 1 300 ? 3.354 -12.090 -12.425 1.00 82.06 300 SER A N 1
ATOM 2482 C CA . SER A 1 300 ? 2.140 -11.963 -13.240 1.00 82.06 300 SER A CA 1
ATOM 2483 C C . SER A 1 300 ? 2.263 -12.633 -14.620 1.00 82.06 300 SER A C 1
ATOM 2485 O O . SER A 1 300 ? 1.264 -13.125 -15.143 1.00 82.06 300 SER A O 1
ATOM 2487 N N . SER A 1 301 ? 3.484 -12.734 -15.155 1.00 83.38 301 SER A N 1
ATOM 2488 C CA . SER A 1 301 ? 3.828 -13.379 -16.429 1.00 83.38 301 SER A CA 1
ATOM 2489 C C . SER A 1 301 ? 4.006 -14.904 -16.340 1.00 83.38 301 SER A C 1
ATOM 2491 O O . SER A 1 301 ? 4.184 -15.566 -17.361 1.00 83.38 301 SER A O 1
ATOM 2493 N N . GLY A 1 302 ? 3.898 -15.489 -15.141 1.00 83.88 302 GLY A N 1
ATOM 2494 C CA . GLY A 1 302 ? 3.947 -16.940 -14.923 1.00 83.88 302 GLY A CA 1
ATOM 2495 C C . GLY A 1 302 ? 5.315 -17.489 -14.510 1.00 83.88 302 GLY A C 1
ATOM 2496 O O . GLY A 1 302 ? 5.449 -18.704 -14.355 1.00 83.88 302 GLY A O 1
ATOM 2497 N N . PHE A 1 303 ? 6.309 -16.626 -14.283 1.00 87.62 303 PHE A N 1
ATOM 2498 C CA . PHE A 1 303 ? 7.562 -17.021 -13.643 1.00 87.62 303 PHE A CA 1
ATOM 2499 C C . PHE A 1 303 ? 7.289 -17.551 -12.232 1.00 87.62 303 PHE A C 1
ATOM 2501 O O . PHE A 1 303 ? 6.429 -17.038 -11.511 1.00 87.62 303 PHE A O 1
ATOM 2508 N N . GLN A 1 304 ? 8.040 -18.574 -11.823 1.00 87.44 304 GLN A N 1
ATOM 2509 C CA . GLN A 1 304 ? 7.974 -19.118 -10.475 1.00 87.44 304 GLN A CA 1
ATOM 2510 C C . GLN A 1 304 ? 9.365 -19.504 -9.981 1.00 87.44 304 GLN A C 1
ATOM 2512 O O . GLN A 1 304 ? 10.020 -20.373 -10.554 1.00 87.44 304 GLN A O 1
ATOM 2517 N N . GLU A 1 305 ? 9.746 -18.960 -8.831 1.00 83.50 305 GLU A N 1
ATOM 2518 C CA . GLU A 1 305 ? 10.950 -19.359 -8.111 1.00 83.50 305 GLU A CA 1
ATOM 2519 C C . GLU A 1 305 ? 10.567 -20.018 -6.787 1.00 83.50 305 GLU A C 1
ATOM 2521 O O . GLU A 1 305 ? 9.821 -19.460 -5.980 1.00 83.50 305 GLU A O 1
ATOM 2526 N N . LYS A 1 306 ? 11.035 -21.249 -6.565 1.00 81.75 306 LYS A N 1
ATOM 2527 C CA . LYS A 1 306 ? 10.721 -22.023 -5.356 1.00 81.75 306 LYS A CA 1
ATOM 2528 C C . LYS A 1 306 ? 11.718 -21.698 -4.244 1.00 81.75 306 LYS A C 1
ATOM 2530 O O . LYS A 1 306 ? 12.911 -21.630 -4.493 1.00 81.75 306 LYS A O 1
ATOM 2535 N N . ASN A 1 307 ? 1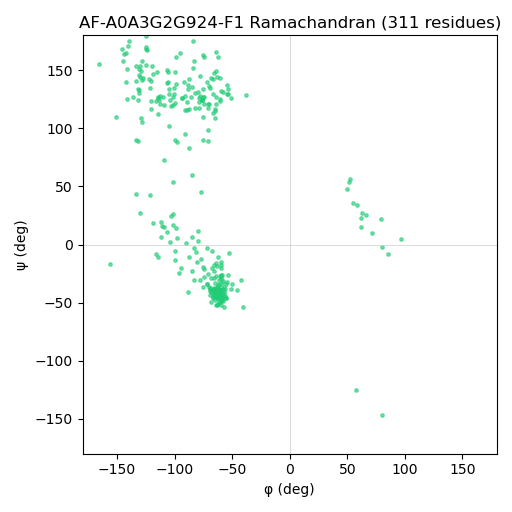1.233 -21.642 -3.001 1.00 73.38 307 ASN A N 1
ATOM 2536 C CA . ASN A 1 307 ? 12.041 -21.421 -1.792 1.00 73.38 307 ASN A CA 1
ATOM 2537 C C . ASN A 1 307 ? 12.786 -20.074 -1.739 1.00 73.38 307 ASN A C 1
ATOM 2539 O O . ASN A 1 307 ? 13.742 -19.958 -0.976 1.00 73.38 307 ASN A O 1
ATOM 2543 N N . SER A 1 308 ? 12.329 -19.066 -2.483 1.00 70.12 308 SER A N 1
ATOM 2544 C CA . SER A 1 308 ? 12.880 -17.707 -2.430 1.00 70.12 308 SER A CA 1
ATOM 2545 C C . SER A 1 308 ? 12.591 -17.013 -1.095 1.00 70.12 308 SER A C 1
ATOM 2547 O O . SER A 1 308 ? 13.391 -16.214 -0.623 1.00 70.12 308 SER A O 1
ATOM 2549 N N . LEU A 1 309 ? 11.484 -17.366 -0.429 1.00 69.50 309 LEU A N 1
ATOM 2550 C CA . LEU A 1 309 ? 11.099 -16.794 0.864 1.00 69.50 309 LEU A CA 1
ATOM 2551 C C . LEU A 1 309 ? 11.485 -17.709 2.035 1.00 69.50 309 LEU A C 1
ATOM 2553 O O . LEU A 1 309 ? 11.263 -18.927 2.000 1.00 69.50 309 LEU A O 1
ATOM 2557 N N . LYS A 1 310 ? 12.009 -17.134 3.127 1.00 63.25 310 LYS A N 1
ATOM 2558 C CA . LYS A 1 310 ? 12.249 -17.886 4.372 1.00 63.25 310 LYS A CA 1
ATOM 2559 C C . LYS A 1 310 ? 10.933 -18.173 5.109 1.00 63.25 310 LYS A C 1
ATOM 2561 O O . LYS A 1 310 ? 9.884 -17.597 4.838 1.00 63.25 310 LYS A O 1
ATOM 2566 N N . LYS A 1 311 ? 10.957 -19.155 6.018 1.00 52.03 311 LYS A N 1
ATOM 2567 C CA . LYS A 1 311 ? 9.763 -19.617 6.749 1.00 52.03 311 LYS A CA 1
ATOM 2568 C C . LYS A 1 311 ? 9.258 -18.481 7.653 1.00 52.03 311 LYS A C 1
ATOM 2570 O O . LYS A 1 311 ? 9.968 -18.102 8.574 1.00 52.03 311 LYS A O 1
ATOM 2575 N N . ALA A 1 312 ? 8.044 -17.984 7.416 1.00 50.84 312 ALA A N 1
ATOM 2576 C CA . ALA A 1 312 ? 7.359 -17.136 8.388 1.00 50.84 312 ALA A CA 1
ATOM 2577 C C . ALA A 1 312 ? 7.088 -17.964 9.658 1.00 50.84 312 ALA A C 1
ATOM 2579 O O . ALA A 1 312 ? 6.469 -19.035 9.562 1.00 50.84 312 ALA A O 1
ATOM 2580 N N . HIS A 1 313 ? 7.624 -17.509 10.794 1.00 39.91 313 HIS A N 1
ATOM 2581 C CA . HIS A 1 313 ? 7.388 -18.081 12.121 1.00 39.91 313 HIS A CA 1
ATOM 2582 C C . HIS A 1 313 ? 6.025 -17.652 12.660 1.00 39.91 313 HIS A C 1
ATOM 2584 O O . HIS A 1 313 ? 5.671 -16.467 12.491 1.00 39.91 313 HIS A O 1
#

Solvent-accessible surface area (backbone atoms only — not comparable to full-atom values): 17876 Å² total; per-residue (Å²): 89,76,43,92,88,77,48,53,37,40,78,41,86,40,50,49,52,53,48,53,46,48,50,56,47,43,55,56,46,22,71,74,66,77,49,73,82,39,65,61,57,66,54,80,38,83,66,30,28,35,32,51,58,79,71,68,32,83,62,33,74,87,41,67,67,48,34,19,47,50,12,31,52,52,37,52,35,49,77,38,42,24,36,77,32,23,38,91,28,36,39,29,23,78,89,49,42,69,27,54,77,56,57,55,29,40,64,40,79,58,51,95,86,80,66,74,92,48,73,69,57,23,24,41,51,81,42,74,42,78,51,64,97,42,74,44,35,59,6,18,52,18,73,51,80,96,60,63,65,62,46,80,33,58,42,78,43,77,44,73,56,96,89,38,87,39,84,43,78,44,85,42,74,47,71,58,78,58,38,65,30,57,97,59,98,74,62,67,80,82,42,46,68,33,22,50,53,20,21,49,56,41,48,56,49,52,69,76,39,45,87,74,50,50,72,71,70,39,56,92,75,49,86,44,63,27,44,46,78,88,61,64,66,67,58,47,54,49,52,46,61,55,46,67,33,74,76,31,64,73,38,74,63,54,28,46,61,60,52,55,71,59,50,72,90,62,60,100,87,57,72,60,56,60,50,42,46,55,29,37,75,74,74,40,72,70,49,40,27,32,34,90,76,51,38,37,42,32,38,80,88,67,52,74,45,78,67,74,43,60,84,79,129

Foldseek 3Di:
DADPPRFDKDKFQFFCLVVVLVVVLVVVVCVVLVHQQDEWDWAGDHRIIMTGDDDADLAAPPDLNLLLSLLQVLLVQLVQLAADLWQVQWAADNVNRIYGHDGLRTNPFDDPPDDDSDSVRNQQDFDWDDFAPDTWTGGNQGPRPPDDQKDKTFDWAWADDPLDTDTDTDIDIDGRRHRNNHPDDDDVVVNVVSSNNSNVSNNVVCVVCVVVSVVSVPLVSWPGWRWHDPDDLVVLVRLLVNLPDPSNVVDVVSSLVSQLVPCPPDDPPDCVSVQCSVQSSVVHRWTWTDTLVACWIATPVGDIDHNPGDNDD